Protein AF-A2EE73-F1 (afdb_monomer)

Nearest PDB structures (foldseek):
  6d2k-assembly1_A  TM=7.333E-01  e=6.674E-04  Mus musculus
  1isn-assembly1_A  TM=7.140E-01  e=3.932E-03  Mus musculus
  4yl8-assembly1_A  TM=6.993E-01  e=4.180E-03  Mus musculus
  8ciu-assembly1_A  TM=7.266E-01  e=6.414E-03  Homo sapiens
  4rm9-assembly1_A  TM=6.752E-01  e=2.896E-03  Homo sapiens

Radius of gyration: 21.59 Å; Cα contacts (8 Å, |Δi|>4): 321; chains: 1; bounding box: 45×33×78 Å

Secondary structure (DSSP, 8-state):
-------TTSPPPEEEEEEESSTT-S--EEEEEETT--HHHHHHHHHHHTTPPP-TTEEEEEEETTT--EE---TT--GGGS--TTEEEEEEESEEEEEEEETTEEEEEEEETTSBHHHHHGGG--TTTGGGGGGEEEEE-SSSSSPEEP-TTSBGGGT-S--SEEEEEE------GGGGSSHHHHHHHHHHHHHHHHHTTTS---

Organism: Trichomonas vaginalis (strain ATCC PRA-98 / G3) (NCBI:txid412133)

Sequence (206 aa):
MQSRLIDPSKPIKYYSIYTQMRLNGQGGMEISYPEDACEQEIISIAEEAMNLEHNQNRIPIFINVKDNSISFMPKDGQLKNFDIKSKKIQLQDRYINSKIVAPKAEIELTIDITSKISKIVGKFFDKEVASLKDYYTLFSLEDPENPRPLDPRKPLFNCTLAFDRLVLKRYLWIFPPHLMTNVDSAWLMYSDCRSYIFEHEELDIP

Structure (mmCIF, N/CA/C/O backbone):
data_AF-A2EE73-F1
#
_entry.id   AF-A2EE73-F1
#
loop_
_atom_site.group_PDB
_atom_site.id
_atom_site.type_symbol
_atom_site.label_atom_id
_atom_site.label_alt_id
_atom_site.label_comp_id
_atom_site.label_asym_id
_atom_site.label_entity_id
_atom_site.label_seq_id
_atom_site.pdbx_PDB_ins_code
_atom_site.Cartn_x
_atom_site.Cartn_y
_atom_site.Cartn_z
_atom_site.occupancy
_atom_site.B_iso_or_equiv
_atom_site.auth_seq_id
_atom_site.auth_comp_id
_atom_site.auth_asym_id
_atom_site.auth_atom_id
_atom_site.pdbx_PDB_model_num
ATOM 1 N N . MET A 1 1 ? 3.712 -9.804 27.592 1.00 42.19 1 MET A N 1
ATOM 2 C CA . MET A 1 1 ? 2.525 -9.036 28.020 1.00 42.19 1 MET A CA 1
ATOM 3 C C . MET A 1 1 ? 2.787 -8.466 29.406 1.00 42.19 1 MET A C 1
ATOM 5 O O . MET A 1 1 ? 2.823 -9.229 30.359 1.00 42.19 1 MET A O 1
ATOM 9 N N . GLN A 1 2 ? 3.057 -7.163 29.524 1.00 37.81 2 GLN A N 1
ATOM 10 C CA . GLN A 1 2 ? 3.008 -6.476 30.820 1.00 37.81 2 GLN A CA 1
ATOM 11 C C . GLN A 1 2 ? 1.546 -6.098 31.074 1.00 37.81 2 GLN A C 1
ATOM 13 O O . GLN A 1 2 ? 0.975 -5.325 30.308 1.00 37.81 2 GLN A O 1
ATOM 18 N N . SER A 1 3 ? 0.925 -6.682 32.098 1.00 40.62 3 SER A N 1
ATOM 19 C CA . SER A 1 3 ? -0.430 -6.323 32.518 1.00 40.62 3 SER A CA 1
ATOM 20 C C . SER A 1 3 ? -0.436 -4.878 33.020 1.00 40.62 3 SER A C 1
ATOM 22 O O . SER A 1 3 ? 0.282 -4.554 33.970 1.00 40.62 3 SER A O 1
ATOM 24 N N . ARG A 1 4 ? -1.229 -4.002 32.396 1.00 59.81 4 ARG A N 1
ATOM 25 C CA . ARG A 1 4 ? -1.458 -2.652 32.924 1.00 59.81 4 ARG A CA 1
ATOM 26 C C . ARG A 1 4 ? -2.173 -2.765 34.272 1.00 59.81 4 ARG A C 1
ATOM 28 O O . ARG A 1 4 ? -3.179 -3.460 34.384 1.00 59.81 4 ARG A O 1
ATOM 35 N N . LEU A 1 5 ? -1.652 -2.079 35.288 1.00 50.19 5 LEU A N 1
ATOM 36 C CA . LEU A 1 5 ? -2.365 -1.846 36.543 1.00 50.19 5 LEU A CA 1
ATOM 37 C C . LEU A 1 5 ? -3.489 -0.848 36.248 1.00 50.19 5 LEU A C 1
ATOM 39 O O . LEU A 1 5 ? -3.252 0.354 36.156 1.00 50.19 5 LEU A O 1
ATOM 43 N N . ILE A 1 6 ? -4.693 -1.362 36.016 1.00 58.44 6 ILE A N 1
ATOM 44 C CA . ILE A 1 6 ? -5.898 -0.547 35.862 1.00 58.44 6 ILE A CA 1
ATOM 45 C C . ILE A 1 6 ? -6.269 -0.037 37.257 1.00 58.44 6 ILE A C 1
ATOM 47 O O . ILE A 1 6 ? -6.469 -0.840 38.164 1.00 58.44 6 ILE A O 1
ATOM 51 N N . ASP A 1 7 ? -6.335 1.284 37.437 1.00 64.19 7 ASP A N 1
ATOM 52 C CA . ASP A 1 7 ? -6.885 1.897 38.648 1.00 64.19 7 ASP A CA 1
ATOM 53 C C . ASP A 1 7 ? -8.393 1.590 38.707 1.00 64.19 7 ASP A C 1
ATOM 55 O O . ASP A 1 7 ? -9.151 2.120 37.888 1.00 64.19 7 ASP A O 1
ATOM 59 N N . PRO A 1 8 ? -8.854 0.743 39.645 1.00 62.97 8 PRO A N 1
ATOM 60 C CA . PRO A 1 8 ? -10.243 0.297 39.691 1.00 62.97 8 PRO A CA 1
ATOM 61 C C . PRO A 1 8 ? -11.225 1.419 40.070 1.00 62.97 8 PRO A C 1
ATOM 63 O O . PRO A 1 8 ? -12.434 1.208 40.022 1.00 62.97 8 PRO A O 1
ATOM 66 N N . SER A 1 9 ? -10.735 2.605 40.455 1.00 67.50 9 SER A N 1
ATOM 67 C CA . SER A 1 9 ? -11.570 3.727 40.898 1.00 67.50 9 SER A CA 1
ATOM 68 C C . SER A 1 9 ? -12.119 4.605 39.766 1.00 67.50 9 SER A C 1
ATOM 70 O O . SER A 1 9 ? -13.015 5.417 40.013 1.00 67.50 9 SER A O 1
ATOM 72 N N . LYS A 1 10 ? -11.631 4.459 38.524 1.00 71.38 10 LYS A N 1
ATOM 73 C CA . LYS A 1 10 ? -12.108 5.254 37.380 1.00 71.38 10 LYS A CA 1
ATOM 74 C C . LYS A 1 10 ? -12.994 4.425 36.447 1.00 71.38 10 LYS A C 1
ATOM 76 O O . LYS A 1 10 ? -12.562 3.369 35.991 1.00 71.38 10 LYS A O 1
ATOM 81 N N . PRO A 1 11 ? -14.203 4.905 36.097 1.00 77.56 11 PRO A N 1
ATOM 82 C CA . PRO A 1 11 ? -15.033 4.226 35.112 1.00 77.56 11 PRO A CA 1
ATOM 83 C C . PRO A 1 11 ? -14.334 4.242 33.748 1.00 77.56 11 PRO A C 1
ATOM 85 O O . PRO A 1 11 ? -14.026 5.310 33.214 1.00 77.56 11 PRO A O 1
ATOM 88 N N . ILE A 1 12 ? -14.093 3.055 33.188 1.00 82.38 12 ILE A N 1
ATOM 89 C CA . ILE A 1 12 ? -13.573 2.894 31.826 1.00 82.38 12 ILE A CA 1
ATOM 90 C C . ILE A 1 12 ? -14.689 3.286 30.859 1.00 82.38 12 ILE A C 1
ATOM 92 O O . ILE A 1 12 ? -15.789 2.731 30.909 1.00 82.38 12 ILE A O 1
ATOM 96 N N . LYS A 1 13 ? -14.420 4.259 29.988 1.00 90.88 13 LYS A N 1
ATOM 97 C CA . LYS A 1 13 ? -15.345 4.625 28.912 1.00 90.88 13 LYS A CA 1
ATOM 98 C C . LYS A 1 13 ? -15.093 3.751 27.696 1.00 90.88 13 LYS A C 1
ATOM 100 O O . LYS A 1 13 ? -13.958 3.364 27.430 1.00 90.88 13 LYS A O 1
ATOM 105 N N . TYR A 1 14 ? -16.157 3.496 26.947 1.00 92.88 14 TYR A N 1
ATOM 106 C CA . TYR A 1 14 ? -16.123 2.673 25.748 1.00 92.88 14 TYR A CA 1
ATOM 107 C C . TYR A 1 14 ? -16.654 3.446 24.542 1.00 92.88 14 TYR A C 1
ATOM 109 O O . TYR A 1 14 ? -17.562 4.273 24.669 1.00 92.88 14 TYR A O 1
ATOM 117 N N . TYR A 1 15 ? -16.108 3.143 23.370 1.00 92.19 15 TYR A N 1
ATOM 118 C CA . TYR A 1 15 ? -16.640 3.548 22.075 1.00 92.19 15 TYR A CA 1
ATOM 119 C C . TYR A 1 15 ? -17.258 2.334 21.380 1.00 92.19 15 TYR A C 1
ATOM 121 O O . TYR A 1 15 ? -16.591 1.312 21.252 1.00 92.19 15 TYR A O 1
ATOM 129 N N . SER A 1 16 ? -18.501 2.457 20.903 1.00 94.00 16 SER A N 1
ATOM 130 C CA . SER A 1 16 ? -19.067 1.501 19.942 1.00 94.00 16 SER A CA 1
ATOM 131 C C . SER A 1 16 ? -18.607 1.894 18.543 1.00 94.00 16 SER A C 1
ATOM 133 O O . SER A 1 16 ? -18.836 3.032 18.121 1.00 94.00 16 SER A O 1
ATOM 135 N N . ILE A 1 17 ? -17.907 0.995 17.853 1.00 93.75 17 ILE A N 1
ATOM 136 C CA . ILE A 1 17 ? -17.325 1.261 16.536 1.00 93.75 17 ILE A CA 1
ATOM 137 C C . ILE A 1 17 ? -17.636 0.091 15.609 1.00 93.75 17 ILE A C 1
ATOM 139 O O . ILE A 1 17 ? -17.358 -1.068 15.929 1.00 93.75 17 ILE A O 1
ATOM 143 N N . TYR A 1 18 ? -18.171 0.395 14.426 1.00 94.25 18 TYR A N 1
ATOM 144 C CA . TYR A 1 18 ? -18.378 -0.613 13.392 1.00 94.25 18 TYR A CA 1
ATOM 145 C C . TYR A 1 18 ? -17.031 -1.166 12.915 1.00 94.25 18 TYR A C 1
ATOM 147 O O . TYR A 1 18 ? -16.156 -0.408 12.487 1.00 94.25 18 TYR A O 1
ATOM 155 N N . THR A 1 19 ? -16.873 -2.484 12.989 1.00 94.25 19 THR A N 1
ATOM 156 C CA . THR A 1 19 ? -15.625 -3.195 12.699 1.00 94.25 19 THR A CA 1
ATOM 157 C C . THR A 1 19 ? -15.852 -4.288 11.660 1.00 94.25 19 THR A C 1
ATOM 159 O O . THR A 1 19 ? -16.861 -4.983 11.717 1.00 94.25 19 THR A O 1
ATOM 162 N N . GLN A 1 20 ? -14.933 -4.445 10.703 1.00 93.00 20 GLN A N 1
ATOM 163 C CA . GLN A 1 20 ? -15.028 -5.429 9.614 1.00 93.00 20 GLN A CA 1
ATOM 164 C C . GLN A 1 20 ? -13.655 -5.988 9.195 1.00 93.00 20 GLN A C 1
ATOM 166 O O . GLN A 1 20 ? -12.628 -5.383 9.484 1.00 93.00 20 GLN A O 1
ATOM 171 N N . MET A 1 21 ? -13.626 -7.098 8.448 1.00 85.50 21 MET A N 1
ATOM 172 C CA . MET A 1 21 ? -12.383 -7.740 7.967 1.00 85.50 21 MET A CA 1
ATOM 173 C C . MET A 1 21 ? -11.922 -7.320 6.560 1.00 85.50 21 MET A C 1
ATOM 175 O O . MET A 1 21 ? -10.765 -7.521 6.209 1.00 85.50 21 MET A O 1
ATOM 179 N N . ARG A 1 22 ? -12.808 -6.797 5.701 1.00 71.81 22 ARG A N 1
ATOM 180 C CA . ARG A 1 22 ? -12.475 -6.394 4.318 1.00 71.81 22 ARG A CA 1
ATOM 181 C C . ARG A 1 22 ? -13.363 -5.239 3.868 1.00 71.81 22 ARG A C 1
ATOM 183 O O . ARG A 1 22 ? -14.516 -5.162 4.295 1.00 71.81 22 ARG A O 1
ATOM 190 N N . LEU A 1 23 ? -12.877 -4.384 2.963 1.00 62.09 23 LEU A N 1
ATOM 191 C CA . LEU A 1 23 ? -13.779 -3.500 2.223 1.00 62.09 23 LEU A CA 1
ATOM 192 C C . LEU A 1 23 ? -14.685 -4.365 1.357 1.00 62.09 23 LEU A C 1
ATOM 194 O O . LEU A 1 23 ? -14.209 -5.225 0.624 1.00 62.09 23 LEU A O 1
ATOM 198 N N . ASN A 1 24 ? -15.989 -4.130 1.469 1.00 56.69 24 ASN A N 1
ATOM 199 C CA . ASN A 1 24 ? -17.044 -4.803 0.707 1.00 56.69 24 ASN A CA 1
ATOM 200 C C . ASN A 1 24 ? -1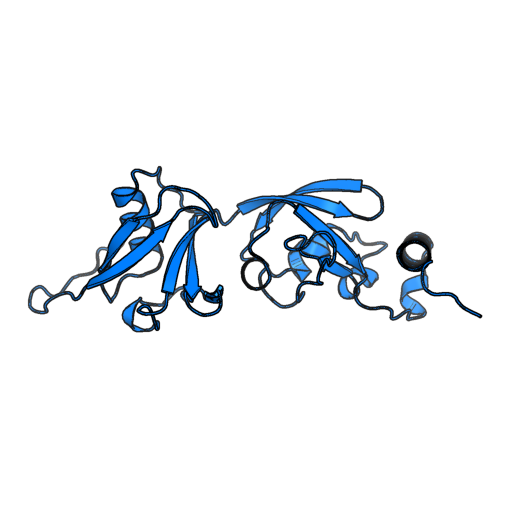7.322 -6.264 1.106 1.00 56.69 24 ASN A C 1
ATOM 202 O O . ASN A 1 24 ? -18.097 -6.940 0.433 1.00 56.69 24 ASN A O 1
ATOM 206 N N . GLY A 1 25 ? -16.751 -6.754 2.211 1.00 54.69 25 GLY A N 1
ATOM 207 C CA . GLY A 1 25 ? -17.156 -8.035 2.791 1.00 54.69 25 GLY A CA 1
ATOM 208 C C . GLY A 1 25 ? -18.473 -7.913 3.563 1.00 54.69 25 GLY A C 1
ATOM 209 O O . GLY A 1 25 ? -18.646 -6.982 4.348 1.00 54.69 25 GLY A O 1
ATOM 210 N N . GLN A 1 26 ? -19.390 -8.869 3.386 1.00 54.81 26 GLN A N 1
ATOM 211 C CA . GLN A 1 26 ? -20.438 -9.110 4.381 1.00 54.81 26 GLN A CA 1
ATOM 212 C C . GLN A 1 26 ? -19.774 -9.586 5.685 1.00 54.81 26 GLN A C 1
ATOM 214 O O . GLN A 1 2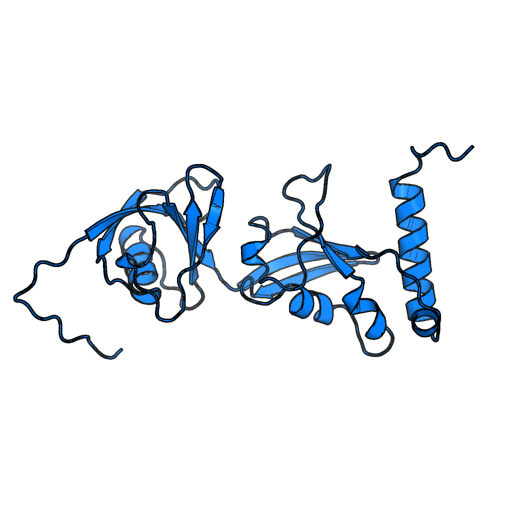6 ? -18.845 -10.390 5.634 1.00 54.81 26 GLN A O 1
ATOM 219 N N . GLY A 1 27 ? -20.239 -9.097 6.840 1.00 74.81 27 GLY A N 1
ATOM 220 C CA . GLY A 1 27 ? -19.769 -9.570 8.151 1.00 74.81 27 GLY A CA 1
ATOM 221 C C . GLY A 1 27 ? -18.993 -8.555 8.992 1.00 74.81 27 GLY A C 1
ATOM 222 O O . GLY A 1 27 ? -18.010 -8.924 9.627 1.00 74.81 27 GLY A O 1
ATOM 223 N N . GLY A 1 28 ? -19.409 -7.287 9.000 1.00 87.44 28 GLY A N 1
ATOM 224 C CA . GLY A 1 28 ? -18.998 -6.349 10.046 1.00 87.44 28 GLY A CA 1
ATOM 225 C C . GLY A 1 28 ? -20.022 -6.283 11.179 1.00 87.44 28 GLY A C 1
ATOM 226 O O . GLY A 1 28 ? -21.184 -6.651 10.997 1.00 87.44 28 GLY A O 1
ATOM 227 N N . MET A 1 29 ? -19.596 -5.816 12.349 1.00 94.25 29 MET A N 1
ATOM 228 C CA . MET A 1 29 ? -20.469 -5.632 13.508 1.00 94.25 29 MET A CA 1
ATOM 229 C C . MET A 1 29 ? -20.014 -4.457 14.371 1.00 94.25 29 MET A C 1
ATOM 231 O O . MET A 1 29 ? -18.868 -4.015 14.287 1.00 94.25 29 MET A O 1
ATOM 235 N N . GLU A 1 30 ? -20.915 -3.937 15.198 1.00 95.94 30 GLU A N 1
ATOM 236 C CA . GLU A 1 30 ? -20.540 -2.976 16.232 1.00 95.94 30 GLU A CA 1
ATOM 237 C C . GLU A 1 30 ? -19.824 -3.687 17.380 1.00 95.94 30 GLU A C 1
ATOM 239 O O . GLU A 1 30 ? -20.315 -4.683 17.911 1.00 95.94 30 GLU A O 1
ATOM 244 N N . ILE A 1 31 ? -18.654 -3.167 17.747 1.00 96.00 31 ILE A N 1
ATOM 245 C CA . ILE A 1 31 ? -17.821 -3.692 18.828 1.00 96.00 31 ILE A CA 1
ATOM 246 C C . ILE A 1 31 ? -17.511 -2.549 19.792 1.00 96.00 31 ILE A C 1
ATOM 248 O O . ILE A 1 31 ? -17.226 -1.424 19.373 1.00 96.00 31 ILE A O 1
ATOM 252 N N . SER A 1 32 ? -17.571 -2.847 21.089 1.00 95.94 32 SER A N 1
ATOM 253 C CA . SER A 1 32 ? -17.237 -1.905 22.156 1.00 95.94 32 SER A CA 1
ATOM 254 C C . SER A 1 32 ? -15.750 -1.973 22.486 1.00 95.94 32 SER A C 1
ATOM 256 O O . SER A 1 32 ? -15.261 -3.004 22.941 1.00 95.94 32 SER A O 1
ATOM 258 N N . TYR A 1 33 ? -15.047 -0.854 22.326 1.00 94.94 33 TYR A N 1
ATOM 259 C CA . TYR A 1 33 ? -13.621 -0.731 22.632 1.00 94.94 33 TYR A CA 1
ATOM 260 C C . TYR A 1 33 ? -13.382 0.238 23.792 1.00 94.94 33 TYR A C 1
ATOM 262 O O . TYR A 1 33 ? -13.998 1.307 23.798 1.00 94.94 33 TYR A O 1
ATOM 270 N N . PRO A 1 34 ? -12.479 -0.070 24.741 1.00 94.44 34 PRO A N 1
ATOM 271 C CA . PRO A 1 34 ? -12.032 0.894 25.745 1.00 94.44 34 PRO A CA 1
ATOM 272 C C . PRO A 1 34 ? -11.463 2.160 25.094 1.00 94.44 34 PRO A C 1
ATOM 274 O O . PRO A 1 34 ? -10.743 2.085 24.099 1.00 94.44 34 PRO A O 1
ATOM 277 N N . GLU A 1 35 ? -11.743 3.339 25.650 1.00 91.88 35 GLU A N 1
ATOM 278 C CA . GLU A 1 35 ? -11.260 4.607 25.082 1.00 91.88 35 GLU A CA 1
ATOM 279 C C . GLU A 1 35 ? -9.726 4.713 25.062 1.00 91.88 35 GLU A C 1
ATOM 281 O O . GLU A 1 35 ? -9.150 5.428 24.248 1.00 91.88 35 GLU A O 1
ATOM 286 N N . ASP A 1 36 ? -9.038 4.006 25.949 1.00 91.44 36 ASP A N 1
ATOM 287 C CA . ASP A 1 36 ? -7.584 3.977 26.054 1.00 91.44 36 ASP A CA 1
ATOM 288 C C . ASP A 1 36 ? -6.946 2.763 25.361 1.00 91.44 36 ASP A C 1
ATOM 290 O O . ASP A 1 36 ? -5.728 2.572 25.477 1.00 91.44 36 ASP A O 1
ATOM 294 N N . ALA A 1 37 ? -7.743 1.990 24.611 1.00 92.31 37 ALA A N 1
ATOM 295 C CA . ALA A 1 37 ? -7.270 0.826 23.879 1.00 92.31 37 ALA A CA 1
ATOM 296 C C . ALA A 1 37 ? -6.152 1.211 22.900 1.00 92.31 37 ALA A C 1
ATOM 298 O O . ALA A 1 37 ? -6.271 2.165 22.119 1.00 92.31 37 ALA A O 1
ATOM 299 N N . CYS A 1 38 ? -5.062 0.451 22.959 1.00 92.38 38 CYS A N 1
ATOM 300 C CA . CYS A 1 38 ? -3.960 0.491 22.006 1.00 92.38 38 CYS A CA 1
ATOM 301 C C . CYS A 1 38 ? -4.200 -0.470 20.835 1.00 92.38 38 CYS A C 1
ATOM 303 O O . CYS A 1 38 ? -5.180 -1.209 20.794 1.00 92.38 38 CYS A O 1
ATOM 305 N N . GLU A 1 39 ? -3.285 -0.474 19.863 1.00 91.19 39 GLU A N 1
ATOM 306 C CA . GLU A 1 39 ? -3.487 -1.164 18.580 1.00 91.19 39 GLU A CA 1
ATOM 307 C C . GLU A 1 39 ? -3.719 -2.661 18.775 1.00 91.19 39 GLU A C 1
ATOM 309 O O . GLU A 1 39 ? -4.649 -3.235 18.217 1.00 91.19 39 GLU A O 1
ATOM 314 N N . GLN A 1 40 ? -2.917 -3.268 19.647 1.00 91.56 40 GLN A N 1
ATOM 315 C CA . GLN A 1 40 ? -2.985 -4.692 19.957 1.00 91.56 40 GLN A CA 1
ATOM 316 C C . GLN A 1 40 ? -4.257 -5.068 20.724 1.00 91.56 40 GLN A C 1
ATOM 318 O O . GLN A 1 40 ? -4.810 -6.142 20.499 1.00 91.56 40 GLN A O 1
ATOM 323 N N . GLU A 1 41 ? -4.746 -4.185 21.600 1.00 93.88 41 GLU A N 1
ATOM 324 C CA . GLU A 1 41 ? -6.006 -4.394 22.323 1.00 93.88 41 GLU A CA 1
ATOM 325 C C . GLU A 1 41 ? -7.194 -4.325 21.358 1.00 93.88 41 GLU A C 1
ATOM 327 O O . GLU A 1 41 ? -8.059 -5.192 21.404 1.00 93.88 41 GLU A O 1
ATOM 332 N N . ILE A 1 42 ? -7.196 -3.361 20.430 1.00 93.94 42 ILE A N 1
ATOM 333 C CA . ILE A 1 42 ? -8.221 -3.261 19.379 1.00 93.94 42 ILE A CA 1
ATOM 334 C C . ILE A 1 42 ? -8.251 -4.535 18.537 1.00 93.94 42 ILE A C 1
ATOM 336 O O . ILE A 1 42 ? -9.324 -5.094 18.333 1.00 93.94 42 ILE A O 1
ATOM 340 N N . ILE A 1 43 ? -7.088 -5.001 18.067 1.00 94.25 43 ILE A N 1
ATOM 341 C CA . ILE A 1 43 ? -6.995 -6.232 17.271 1.00 94.25 43 ILE A CA 1
ATOM 342 C C . ILE A 1 43 ? -7.540 -7.417 18.074 1.00 94.25 43 ILE A C 1
ATOM 344 O O . ILE A 1 43 ? -8.414 -8.114 17.578 1.00 94.25 43 ILE A O 1
ATOM 348 N N . SER A 1 44 ? -7.086 -7.605 19.316 1.00 95.12 44 SER A N 1
ATOM 349 C CA . SER A 1 44 ? -7.483 -8.756 20.143 1.00 95.12 44 SER A CA 1
ATOM 350 C C . SER A 1 44 ? -8.990 -8.779 20.423 1.00 95.12 44 SER A C 1
ATOM 352 O O . SER A 1 44 ? -9.631 -9.814 20.268 1.00 95.12 44 SER A O 1
ATOM 354 N N . ILE A 1 45 ? -9.570 -7.625 20.778 1.00 96.12 45 ILE A N 1
ATOM 355 C CA . ILE A 1 45 ? -11.014 -7.487 21.026 1.00 96.12 45 ILE A CA 1
ATOM 356 C C . ILE A 1 45 ? -11.806 -7.777 19.746 1.00 96.12 45 ILE A C 1
ATOM 358 O O . ILE A 1 45 ? -12.818 -8.475 19.783 1.00 96.12 45 ILE A O 1
ATOM 362 N N . ALA A 1 46 ? -11.352 -7.247 18.609 1.00 95.25 46 ALA A N 1
ATOM 363 C CA . ALA A 1 46 ? -12.015 -7.461 17.331 1.00 95.25 46 ALA A CA 1
ATOM 364 C C . ALA A 1 46 ? -11.940 -8.929 16.883 1.00 95.25 46 ALA A C 1
ATOM 366 O O . ALA A 1 46 ? -12.925 -9.470 16.389 1.00 95.25 46 ALA A O 1
ATOM 367 N N . GLU A 1 47 ? -10.794 -9.583 17.083 1.00 94.69 47 GLU A N 1
ATOM 368 C CA . GLU A 1 47 ? -10.595 -11.002 16.786 1.00 94.69 47 GLU A CA 1
ATOM 369 C C . GLU A 1 47 ? -11.521 -11.896 17.606 1.00 94.69 47 GLU A C 1
ATOM 371 O O . GLU A 1 47 ? -12.189 -12.759 17.038 1.00 94.69 47 GLU A O 1
ATOM 376 N N . GLU A 1 48 ? -11.616 -11.651 18.913 1.00 95.56 48 GLU A N 1
ATOM 377 C CA . GLU A 1 48 ? -12.504 -12.396 19.806 1.00 95.56 48 GLU A CA 1
ATOM 378 C C . GLU A 1 48 ? -13.977 -12.209 19.417 1.00 95.56 48 GLU A C 1
ATOM 380 O O . GLU A 1 48 ? -14.696 -13.187 19.203 1.00 95.56 48 GLU A O 1
ATOM 385 N N . ALA A 1 49 ? -14.422 -10.960 19.250 1.00 95.50 49 ALA A N 1
ATOM 386 C CA . ALA A 1 49 ? -15.815 -10.648 18.928 1.00 95.50 49 ALA A CA 1
ATOM 387 C C . ALA A 1 49 ? -16.254 -11.195 17.559 1.00 95.50 49 ALA A C 1
ATOM 389 O O . ALA A 1 49 ? -17.405 -11.599 17.392 1.00 95.50 49 ALA A O 1
ATOM 390 N N . MET A 1 50 ? -15.342 -11.223 16.584 1.00 92.62 50 MET A N 1
ATOM 391 C CA . MET A 1 50 ? -15.606 -11.722 15.232 1.00 92.62 50 MET A CA 1
ATOM 392 C C . MET A 1 50 ? -15.265 -13.214 15.056 1.00 92.62 50 MET A C 1
ATOM 394 O O . MET A 1 50 ? -15.380 -13.725 13.940 1.00 92.62 50 MET A O 1
ATOM 398 N N . ASN A 1 51 ? -14.862 -13.915 16.126 1.00 93.50 51 ASN A N 1
ATOM 399 C CA . ASN A 1 51 ? -14.441 -15.321 16.114 1.00 93.50 51 ASN A CA 1
ATOM 400 C C . ASN A 1 51 ? -13.346 -15.618 15.067 1.00 93.50 51 ASN A C 1
ATOM 402 O O . ASN A 1 51 ? -13.439 -16.563 14.278 1.00 93.50 51 ASN A O 1
ATOM 406 N N . LEU A 1 52 ? -12.323 -14.765 15.026 1.00 91.06 52 LEU A N 1
ATOM 407 C CA . LEU A 1 52 ? -11.189 -14.870 14.114 1.00 91.06 52 LEU A CA 1
ATOM 408 C C . LEU A 1 52 ? -9.995 -15.516 14.813 1.00 91.06 52 LEU A C 1
ATOM 410 O O . LEU A 1 52 ? -9.733 -15.275 15.989 1.00 91.06 52 LEU A O 1
ATOM 414 N N . GLU A 1 53 ? -9.205 -16.275 14.056 1.00 93.69 53 GLU A N 1
ATOM 415 C CA . GLU A 1 53 ? -7.900 -16.723 14.534 1.00 93.69 53 GLU A CA 1
ATOM 416 C C . GLU A 1 53 ? -6.970 -15.517 14.741 1.00 93.69 53 GLU A C 1
ATOM 418 O O . GLU A 1 53 ? -6.934 -14.584 13.919 1.00 93.69 53 GLU A O 1
ATOM 423 N N . HIS A 1 54 ? -6.221 -15.553 15.845 1.00 93.12 54 HIS A N 1
ATOM 424 C CA . HIS A 1 54 ? -5.267 -14.513 16.201 1.00 93.12 54 HIS A CA 1
ATOM 425 C C . HIS A 1 54 ? -4.171 -14.379 15.140 1.00 93.12 54 HIS A C 1
ATOM 427 O O . HIS A 1 54 ? -3.502 -15.357 14.802 1.00 93.12 54 HIS A O 1
ATOM 433 N N . ASN A 1 55 ? -3.939 -13.158 14.650 1.00 91.88 55 ASN A N 1
ATOM 434 C CA . ASN A 1 55 ? -2.878 -12.875 13.688 1.00 91.88 55 ASN A CA 1
ATOM 435 C C . ASN A 1 55 ? -2.030 -11.674 14.128 1.00 91.88 55 ASN A C 1
ATOM 437 O O . ASN A 1 55 ? -2.442 -10.522 14.010 1.00 91.88 55 ASN A O 1
ATOM 441 N N . GLN A 1 56 ? -0.778 -11.931 14.517 1.00 91.38 56 GLN A N 1
ATOM 442 C CA . GLN A 1 56 ? 0.183 -10.890 14.921 1.00 91.38 56 GLN A CA 1
ATOM 443 C C . GLN A 1 56 ? 0.524 -9.882 13.813 1.00 91.38 56 GLN A C 1
ATOM 445 O O . GLN A 1 56 ? 1.075 -8.817 14.087 1.00 91.38 56 GLN A O 1
ATOM 450 N N . ASN A 1 57 ? 0.228 -10.215 12.555 1.00 92.75 57 ASN A N 1
ATOM 451 C CA . ASN A 1 57 ? 0.444 -9.341 11.409 1.00 92.75 57 ASN A CA 1
ATOM 452 C C . ASN A 1 57 ? -0.812 -8.564 11.012 1.00 92.75 57 ASN A C 1
ATOM 454 O O . ASN A 1 57 ? -0.797 -7.892 9.985 1.00 92.75 57 ASN A O 1
ATOM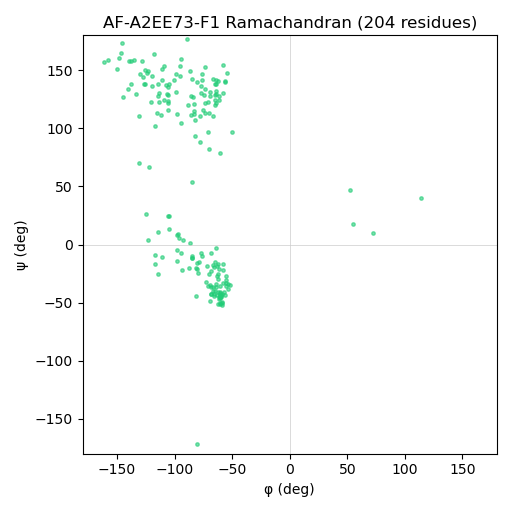 458 N N . ARG A 1 58 ? -1.905 -8.655 11.763 1.00 91.88 58 ARG A N 1
ATOM 459 C CA . ARG A 1 58 ? -3.108 -7.870 11.500 1.00 91.88 58 ARG A CA 1
ATOM 460 C C . ARG A 1 58 ? -2.898 -6.433 11.967 1.00 91.88 58 ARG A C 1
ATOM 462 O O . ARG A 1 58 ? -2.258 -6.195 12.985 1.00 91.88 58 ARG A O 1
ATOM 469 N N . ILE A 1 59 ? -3.420 -5.480 11.208 1.00 91.88 59 ILE A N 1
ATOM 470 C CA . ILE A 1 59 ? -3.399 -4.054 11.537 1.00 91.88 59 ILE A CA 1
ATOM 471 C C . ILE A 1 59 ? -4.819 -3.481 11.457 1.00 91.88 59 ILE A C 1
ATOM 473 O O . ILE A 1 59 ? -5.590 -3.889 10.582 1.00 91.88 59 ILE A O 1
ATOM 477 N N . PRO A 1 60 ? -5.186 -2.530 12.330 1.00 92.19 60 PRO A N 1
ATOM 478 C CA . PRO A 1 60 ? -6.431 -1.794 12.213 1.00 92.19 60 PRO A CA 1
ATOM 479 C C . PRO A 1 60 ? -6.260 -0.594 11.275 1.00 92.19 60 PRO A C 1
ATOM 481 O O . PRO A 1 60 ? -5.384 0.258 11.442 1.00 92.19 60 PRO A O 1
ATOM 484 N N . ILE A 1 61 ? -7.151 -0.508 10.298 1.00 91.25 61 ILE A N 1
ATOM 485 C CA . ILE A 1 61 ? -7.292 0.598 9.359 1.00 91.25 61 ILE A CA 1
ATOM 486 C C . ILE A 1 61 ? -8.535 1.390 9.752 1.00 91.25 61 ILE A C 1
ATOM 488 O O . ILE A 1 61 ? -9.637 0.846 9.774 1.00 91.25 61 ILE A O 1
ATOM 492 N N . PHE A 1 62 ? -8.387 2.679 10.045 1.00 91.12 62 PHE A N 1
ATOM 493 C CA . PHE A 1 62 ? -9.511 3.528 10.431 1.00 91.12 62 PHE A CA 1
ATOM 494 C C . PHE A 1 62 ? -10.003 4.316 9.225 1.00 91.12 62 PHE A C 1
ATOM 496 O O . PHE A 1 62 ? -9.311 5.210 8.736 1.00 91.12 62 PHE A O 1
ATOM 503 N N . ILE A 1 63 ? -11.212 4.009 8.769 1.00 89.38 63 ILE A N 1
ATOM 504 C CA . ILE A 1 63 ? -11.805 4.596 7.568 1.00 89.38 63 ILE A CA 1
ATOM 505 C C . ILE A 1 63 ? -12.877 5.592 7.998 1.00 89.38 63 ILE A C 1
ATOM 507 O O . ILE A 1 63 ? -13.811 5.229 8.712 1.00 89.38 63 ILE A O 1
ATOM 511 N N . ASN A 1 64 ? -12.753 6.842 7.567 1.00 89.44 64 ASN A N 1
ATOM 512 C CA . ASN A 1 64 ? -13.760 7.871 7.780 1.00 89.44 64 ASN A CA 1
ATOM 513 C C . ASN A 1 64 ? -15.009 7.558 6.950 1.00 89.44 64 ASN A C 1
ATOM 515 O O . ASN A 1 64 ? -14.938 7.330 5.747 1.00 89.44 64 ASN A O 1
ATOM 519 N N . VAL A 1 65 ? -16.166 7.542 7.600 1.00 88.00 65 VAL A N 1
ATOM 520 C CA . VAL A 1 65 ? -17.444 7.154 6.995 1.00 88.00 65 VAL A CA 1
ATOM 521 C C . VAL A 1 65 ? -17.938 8.193 5.980 1.00 88.00 65 VAL A C 1
ATOM 523 O O . VAL A 1 65 ? -18.686 7.841 5.074 1.00 88.00 65 VAL A O 1
ATOM 526 N N . LYS A 1 66 ? -17.534 9.465 6.105 1.00 87.69 66 LYS A N 1
ATOM 527 C CA . LYS A 1 66 ? -18.031 10.551 5.243 1.00 87.69 66 LYS A CA 1
ATOM 528 C C . LYS A 1 66 ? -17.323 10.627 3.896 1.00 87.69 66 LYS A C 1
ATOM 530 O O . LYS A 1 66 ? -17.976 10.846 2.884 1.00 87.69 66 LYS A O 1
ATOM 535 N N . ASP A 1 67 ? -16.002 10.504 3.899 1.00 86.00 67 ASP A N 1
ATOM 536 C CA . ASP A 1 67 ? -15.155 10.746 2.725 1.00 86.00 67 ASP A CA 1
ATOM 537 C C . ASP A 1 67 ? -14.285 9.536 2.350 1.00 86.00 67 ASP A C 1
ATOM 539 O O . ASP A 1 67 ? -13.477 9.623 1.429 1.00 86.00 67 ASP A O 1
ATOM 543 N N . ASN A 1 68 ? -14.437 8.408 3.056 1.00 82.50 68 ASN A N 1
ATOM 544 C CA . ASN A 1 68 ? -13.601 7.211 2.927 1.00 82.50 68 ASN A CA 1
ATOM 545 C C . ASN A 1 68 ? -12.098 7.475 3.114 1.00 82.50 68 ASN A C 1
ATOM 547 O O . ASN A 1 68 ? -11.274 6.631 2.759 1.00 82.50 68 ASN A O 1
ATOM 551 N N . SER A 1 69 ? -11.723 8.617 3.704 1.00 84.00 69 SER A N 1
ATOM 552 C CA . SER A 1 69 ? -10.331 8.900 4.028 1.00 84.00 69 SER A CA 1
ATOM 553 C C . SER A 1 69 ? -9.821 7.907 5.064 1.00 84.00 69 SER A C 1
ATOM 555 O O . SER A 1 69 ? -10.523 7.499 5.994 1.00 84.00 69 SER A O 1
ATOM 557 N N . ILE A 1 70 ? -8.574 7.492 4.888 1.00 86.06 70 ILE A N 1
ATOM 558 C CA . ILE A 1 70 ? -7.967 6.437 5.687 1.00 86.06 70 ILE A CA 1
ATOM 559 C C . ILE A 1 70 ? -7.006 7.071 6.687 1.00 86.06 70 ILE A C 1
ATOM 561 O O . ILE A 1 70 ? -6.247 7.987 6.370 1.00 86.06 70 ILE A O 1
ATOM 565 N N . SER A 1 71 ? -7.030 6.567 7.912 1.00 85.56 71 SER A N 1
ATOM 566 C CA . SER A 1 71 ? -6.125 6.951 8.983 1.00 85.56 71 SER A CA 1
ATOM 567 C C . SER A 1 71 ? -5.691 5.724 9.773 1.00 85.56 71 SER A C 1
ATOM 569 O O . SER A 1 71 ? -6.357 4.692 9.772 1.00 85.56 71 SER A O 1
ATOM 571 N N . PHE A 1 72 ? -4.556 5.841 10.449 1.00 82.44 72 PHE A N 1
ATOM 572 C CA . PHE A 1 72 ? -3.947 4.751 11.199 1.00 82.44 72 PHE A CA 1
ATOM 573 C C . PHE A 1 72 ? -3.610 5.245 12.585 1.00 82.44 72 PHE A C 1
ATOM 575 O O . PHE A 1 72 ? -3.255 6.415 12.759 1.00 82.44 72 PHE A O 1
ATOM 582 N N . MET A 1 73 ? -3.709 4.351 13.560 1.00 83.12 73 MET A N 1
ATOM 583 C CA . MET A 1 73 ? -3.278 4.678 14.904 1.00 83.12 73 MET A CA 1
ATOM 584 C C . MET A 1 73 ? -1.742 4.695 14.959 1.00 83.12 73 MET A C 1
ATOM 586 O O . MET A 1 73 ? -1.101 3.795 14.416 1.00 83.12 73 MET A O 1
ATOM 590 N N . PRO A 1 74 ? -1.112 5.712 15.572 1.00 71.56 74 PRO A N 1
ATOM 591 C CA . PRO A 1 74 ? 0.304 5.683 15.885 1.00 71.56 74 PRO A CA 1
ATOM 592 C C . PRO A 1 74 ? 0.606 4.484 16.780 1.00 71.56 74 PRO A C 1
ATOM 594 O O . PRO A 1 74 ? -0.250 4.074 17.559 1.00 71.56 74 PRO A O 1
ATOM 597 N N . LYS A 1 75 ? 1.846 3.988 16.740 1.00 70.06 75 LYS A N 1
ATOM 598 C CA . LYS A 1 75 ? 2.282 2.842 17.559 1.00 70.06 75 LYS A CA 1
ATOM 599 C C . LYS A 1 75 ? 2.005 3.015 19.057 1.00 70.06 75 LYS A C 1
ATOM 601 O O . LYS A 1 75 ? 1.663 2.050 19.726 1.00 70.06 75 LYS A O 1
ATOM 606 N N . ASP A 1 76 ? 2.098 4.249 19.547 1.00 75.88 76 ASP A N 1
ATOM 607 C CA . ASP A 1 76 ? 1.836 4.611 20.947 1.00 75.88 76 ASP A CA 1
ATOM 608 C C . ASP A 1 76 ? 0.478 5.321 21.126 1.00 75.88 76 ASP A C 1
ATOM 610 O O . ASP A 1 76 ? 0.209 5.960 22.144 1.00 75.88 76 ASP A O 1
ATOM 614 N N . GLY A 1 77 ? -0.372 5.265 20.099 1.00 78.81 77 GLY A N 1
ATOM 615 C CA . GLY A 1 77 ? -1.685 5.888 20.078 1.00 78.81 77 GLY A CA 1
ATOM 616 C C . GLY A 1 77 ? -2.700 5.151 20.949 1.00 78.81 77 GLY A C 1
ATOM 617 O O . GLY A 1 77 ? -2.621 3.943 21.162 1.00 78.81 77 GLY A O 1
ATOM 618 N N . GLN A 1 78 ? -3.678 5.912 21.433 1.00 86.25 78 GLN A N 1
ATOM 619 C CA . GLN A 1 78 ? -4.867 5.417 22.123 1.00 86.25 78 GLN A CA 1
ATOM 620 C C . GLN A 1 78 ? -6.105 5.914 21.376 1.00 86.25 78 GLN A C 1
ATOM 622 O O . GLN A 1 78 ? -6.076 7.025 20.830 1.00 86.25 78 GLN A O 1
ATOM 627 N N . LEU A 1 79 ? -7.197 5.143 21.395 1.00 86.81 79 LEU A N 1
ATOM 628 C CA . LEU A 1 79 ? -8.443 5.495 20.697 1.00 86.81 79 LEU A CA 1
ATOM 629 C C . LEU A 1 79 ? -8.983 6.888 21.045 1.00 86.81 79 LEU A C 1
ATOM 631 O O . LEU A 1 79 ? -9.437 7.604 20.160 1.00 86.81 79 LEU A O 1
ATOM 635 N N . LYS A 1 80 ? -8.892 7.319 22.304 1.00 84.19 80 LYS A N 1
ATOM 636 C CA . LYS A 1 80 ? -9.366 8.636 22.763 1.00 84.19 80 LYS A CA 1
ATOM 637 C C . LYS A 1 80 ? -8.667 9.814 22.083 1.00 84.19 80 LYS A C 1
ATOM 639 O O . LYS A 1 80 ? -9.198 10.920 22.077 1.00 84.19 80 LYS A O 1
ATOM 644 N N . ASN A 1 81 ? -7.480 9.587 21.516 1.00 84.06 81 ASN A N 1
ATOM 645 C CA . ASN A 1 81 ? -6.727 10.601 20.778 1.00 84.06 81 ASN A CA 1
ATOM 646 C C . ASN A 1 81 ? -7.150 10.669 19.297 1.00 84.06 81 ASN A C 1
ATOM 648 O O . ASN A 1 81 ? -6.574 11.439 18.530 1.00 84.06 81 ASN A O 1
ATOM 652 N N . PHE A 1 82 ? -8.124 9.853 18.882 1.00 80.81 82 PHE A N 1
ATOM 653 C CA . PHE A 1 82 ? -8.643 9.772 17.523 1.00 80.81 82 PHE A CA 1
ATOM 654 C C . PHE A 1 82 ? -10.072 10.313 17.450 1.00 80.81 82 PHE A C 1
ATOM 656 O O . PHE A 1 82 ? -10.901 10.043 18.316 1.00 80.81 82 PHE A O 1
ATOM 663 N N . ASP A 1 83 ? -10.397 11.023 16.364 1.00 84.31 83 ASP A N 1
ATOM 664 C CA . ASP A 1 83 ? -11.796 11.290 16.010 1.00 84.31 83 ASP A CA 1
ATOM 665 C C . ASP A 1 83 ? -12.457 9.988 15.547 1.00 84.31 83 ASP A C 1
ATOM 667 O O . ASP A 1 83 ? -12.474 9.671 14.361 1.00 84.31 83 ASP A O 1
ATOM 671 N N . ILE A 1 84 ? -12.903 9.175 16.5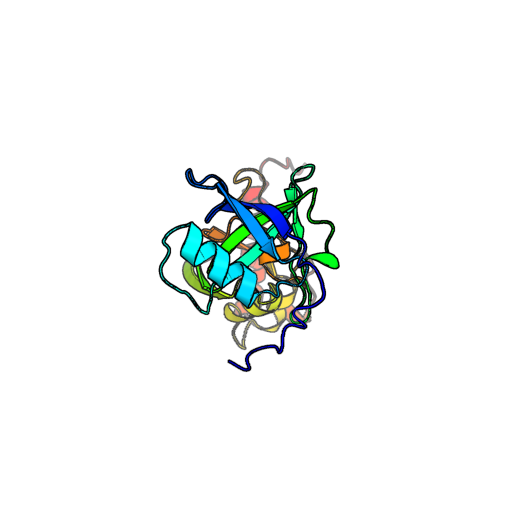03 1.00 86.50 84 ILE A N 1
ATOM 672 C CA . ILE A 1 84 ? -13.382 7.817 16.241 1.00 86.50 84 ILE A CA 1
ATOM 673 C C . ILE A 1 84 ? -14.871 7.763 15.889 1.00 86.50 84 ILE A C 1
ATOM 675 O O . ILE A 1 84 ? -15.323 6.825 15.244 1.00 86.50 84 ILE A O 1
ATOM 679 N N . LYS A 1 85 ? -15.635 8.800 16.257 1.00 85.69 85 LYS A N 1
ATOM 680 C CA . LYS A 1 85 ? -17.092 8.866 16.040 1.00 85.69 85 LYS A CA 1
ATOM 681 C C . LYS A 1 85 ? -17.475 8.863 14.563 1.00 85.69 85 LYS A C 1
ATOM 683 O O . LYS A 1 85 ? -18.583 8.474 14.213 1.00 85.69 85 LYS A O 1
ATOM 688 N N . SER A 1 86 ? -16.578 9.343 13.711 1.00 87.94 86 SER A N 1
ATOM 689 C CA . SER A 1 86 ? -16.755 9.419 12.264 1.00 87.94 86 SER A CA 1
ATOM 690 C C . SER A 1 86 ? -16.105 8.245 11.531 1.00 87.94 86 SER A C 1
ATOM 692 O O . SER A 1 86 ? -16.012 8.287 10.306 1.00 87.94 86 SER A O 1
ATOM 694 N N . LYS A 1 87 ? -15.631 7.213 12.244 1.00 91.06 87 LYS A N 1
ATOM 695 C CA . LYS A 1 87 ? -14.783 6.165 11.674 1.00 91.06 87 LYS A CA 1
ATOM 696 C C . LYS A 1 87 ? -15.335 4.767 11.908 1.00 91.06 87 LYS A C 1
ATOM 698 O O . LYS A 1 87 ? -15.967 4.484 12.917 1.00 91.06 87 LYS A O 1
ATOM 703 N N . LYS A 1 88 ? -15.021 3.885 10.965 1.00 92.94 88 LYS A N 1
ATOM 704 C CA . LYS A 1 88 ? -15.113 2.431 11.109 1.00 92.94 88 LYS A CA 1
ATOM 705 C C . LYS A 1 88 ? -13.711 1.834 11.169 1.00 92.94 88 LYS A C 1
ATOM 707 O O . LYS A 1 88 ? -12.771 2.410 10.616 1.00 92.94 88 LYS A O 1
ATOM 712 N N . ILE A 1 89 ? -13.581 0.682 11.814 1.00 93.12 89 ILE A N 1
ATOM 713 C CA . ILE A 1 89 ? -12.335 -0.083 11.861 1.00 93.12 89 ILE A CA 1
ATOM 714 C C . ILE A 1 89 ? -12.412 -1.193 10.819 1.00 93.12 89 ILE A C 1
ATOM 716 O O . ILE A 1 89 ? -13.383 -1.942 10.742 1.00 93.12 89 ILE A O 1
ATOM 720 N N . GLN A 1 90 ? -11.371 -1.318 10.012 1.00 91.75 90 GLN A N 1
ATOM 721 C CA . GLN A 1 90 ? -11.141 -2.493 9.196 1.00 91.75 90 GLN A CA 1
ATOM 722 C C . GLN A 1 90 ? -9.885 -3.199 9.677 1.00 91.75 90 GLN A C 1
ATOM 724 O O . GLN A 1 90 ? -8.805 -2.618 9.679 1.00 91.75 90 GLN A O 1
ATOM 729 N N . LEU A 1 91 ? -10.019 -4.463 10.043 1.00 91.69 91 LEU A N 1
ATOM 730 C CA . LEU A 1 91 ? -8.879 -5.331 10.265 1.00 91.69 91 LEU A CA 1
ATOM 731 C C . LEU A 1 91 ? -8.314 -5.773 8.917 1.00 91.69 91 LEU A C 1
ATOM 733 O O . LEU A 1 91 ? -9.057 -6.220 8.051 1.00 91.69 91 LEU A O 1
ATOM 737 N N . GLN A 1 92 ? -7.005 -5.640 8.736 1.00 90.75 92 GLN A N 1
ATOM 738 C CA . GLN A 1 92 ? -6.326 -5.993 7.494 1.00 90.75 92 GLN A CA 1
ATOM 739 C C . GLN A 1 92 ? -5.023 -6.723 7.801 1.00 90.75 92 GLN A C 1
ATOM 741 O O . GLN A 1 92 ? -4.269 -6.307 8.677 1.00 90.75 92 GLN A O 1
ATOM 746 N N . ASP A 1 93 ? -4.717 -7.783 7.058 1.00 92.31 93 ASP A N 1
ATOM 747 C CA . ASP A 1 93 ? -3.404 -8.418 7.159 1.00 92.31 93 ASP A CA 1
ATOM 748 C C . ASP A 1 93 ? -2.327 -7.492 6.571 1.00 92.31 93 ASP A C 1
ATOM 750 O O . ASP A 1 93 ? -2.469 -6.968 5.464 1.00 92.31 93 ASP A O 1
ATOM 754 N N . ARG A 1 94 ? -1.232 -7.292 7.310 1.00 92.88 94 ARG A N 1
ATOM 755 C CA . ARG A 1 94 ? -0.102 -6.432 6.928 1.00 92.88 94 ARG A CA 1
ATOM 756 C C . ARG A 1 94 ? 0.626 -6.924 5.683 1.00 92.88 94 ARG A C 1
ATOM 758 O O . ARG A 1 94 ? 1.127 -6.116 4.904 1.00 92.88 94 ARG A O 1
ATOM 765 N N . TYR A 1 95 ? 0.746 -8.238 5.540 1.00 94.94 95 TYR A N 1
ATOM 766 C CA . TYR A 1 95 ? 1.440 -8.867 4.427 1.00 94.94 95 TYR A CA 1
ATOM 767 C C . TYR A 1 95 ? 0.409 -9.453 3.475 1.00 94.94 95 TYR A C 1
ATOM 769 O O . TYR A 1 95 ? -0.327 -10.360 3.849 1.00 94.94 95 TYR A O 1
ATOM 777 N N . ILE A 1 96 ? 0.354 -8.923 2.257 1.00 92.75 96 ILE A N 1
ATOM 778 C CA . ILE A 1 96 ? -0.633 -9.318 1.250 1.00 92.75 96 ILE A CA 1
ATOM 779 C C . ILE A 1 96 ? 0.103 -9.857 0.034 1.00 92.75 96 ILE A C 1
ATOM 781 O O . ILE A 1 96 ? 1.091 -9.272 -0.402 1.00 92.75 96 ILE A O 1
ATOM 785 N N . ASN A 1 97 ? -0.374 -10.967 -0.522 1.00 94.56 97 ASN A N 1
ATOM 786 C CA . ASN A 1 97 ? 0.088 -11.429 -1.824 1.00 94.56 97 ASN A CA 1
ATOM 787 C C . ASN A 1 97 ? -0.553 -10.554 -2.896 1.00 94.56 97 ASN A C 1
ATOM 789 O O . ASN A 1 97 ? -1.775 -10.519 -3.024 1.00 94.56 97 ASN A O 1
ATOM 793 N N . SER A 1 98 ? 0.285 -9.823 -3.617 1.00 94.50 98 SER A N 1
ATOM 794 C CA . SER A 1 98 ? -0.132 -8.871 -4.633 1.00 94.50 98 SER A CA 1
ATOM 795 C C . SER A 1 98 ? 0.432 -9.256 -5.984 1.00 94.50 98 SER A C 1
ATOM 797 O O . SER A 1 98 ? 1.567 -9.733 -6.090 1.00 94.50 98 SER A O 1
ATOM 799 N N . LYS A 1 99 ? -0.362 -9.004 -7.017 1.00 95.88 99 LYS A N 1
ATOM 800 C CA . LYS A 1 99 ? 0.002 -9.210 -8.405 1.00 95.88 99 LYS A CA 1
ATOM 801 C C . LYS A 1 99 ? 0.546 -7.909 -9.009 1.00 95.88 99 LYS A C 1
ATOM 803 O O . LYS A 1 99 ? -0.179 -6.963 -9.309 1.00 95.88 99 LYS A O 1
ATOM 808 N N . ILE A 1 100 ? 1.866 -7.931 -9.142 1.00 94.94 100 ILE A N 1
ATOM 809 C CA . ILE A 1 100 ? 2.840 -7.092 -9.848 1.00 94.94 100 ILE A CA 1
ATOM 810 C C . ILE A 1 100 ? 2.731 -6.965 -11.368 1.00 94.94 100 ILE A C 1
ATOM 812 O O . ILE A 1 100 ? 3.523 -7.640 -12.022 1.00 94.94 100 ILE A O 1
ATOM 816 N N . VAL A 1 101 ? 1.851 -6.164 -11.976 1.00 92.44 101 VAL A N 1
ATOM 817 C CA . VAL A 1 101 ? 1.893 -6.006 -13.449 1.00 92.44 101 VAL A CA 1
ATOM 818 C C . VAL A 1 101 ? 3.031 -5.054 -13.833 1.00 92.44 101 VAL A C 1
ATOM 820 O O . VAL A 1 101 ? 2.957 -3.860 -13.559 1.00 92.44 101 VAL A O 1
ATOM 823 N N . ALA A 1 102 ? 4.087 -5.567 -14.460 1.00 86.31 102 ALA A N 1
ATOM 824 C CA . ALA A 1 102 ? 5.228 -4.800 -14.960 1.00 86.31 102 ALA A CA 1
ATOM 825 C C . ALA A 1 102 ? 5.341 -4.935 -16.496 1.00 86.31 102 ALA A C 1
ATOM 827 O O . ALA A 1 102 ? 4.765 -5.860 -17.068 1.00 86.31 102 ALA A O 1
ATOM 828 N N . PRO A 1 103 ? 6.110 -4.073 -17.196 1.00 74.56 103 PRO A N 1
ATOM 829 C CA . PRO A 1 103 ? 6.128 -4.040 -18.666 1.00 74.56 103 PRO A CA 1
ATOM 830 C C . PRO A 1 103 ? 6.453 -5.367 -19.372 1.00 74.56 103 PRO A C 1
ATOM 832 O O . PRO A 1 103 ? 6.045 -5.569 -20.510 1.00 74.56 103 PRO A O 1
ATOM 835 N N . LYS A 1 104 ? 7.206 -6.266 -18.726 1.00 72.94 104 LYS A N 1
ATOM 836 C CA . LYS A 1 104 ? 7.660 -7.537 -19.321 1.00 72.94 104 LYS A CA 1
ATOM 837 C C . LYS A 1 104 ? 7.125 -8.784 -18.618 1.00 72.94 104 LYS A C 1
ATOM 839 O O . LYS A 1 104 ? 7.369 -9.889 -19.092 1.00 72.94 104 LYS A O 1
ATOM 844 N N . ALA A 1 105 ? 6.473 -8.627 -17.470 1.00 83.06 105 ALA A N 1
ATOM 845 C CA . ALA A 1 105 ? 6.104 -9.752 -16.628 1.00 83.06 105 ALA A CA 1
ATOM 846 C C . ALA A 1 105 ? 5.009 -9.371 -15.642 1.00 83.06 105 ALA A C 1
ATOM 848 O O . ALA A 1 105 ? 4.869 -8.216 -15.244 1.00 83.06 105 ALA A O 1
ATOM 849 N N . GLU A 1 106 ? 4.295 -10.38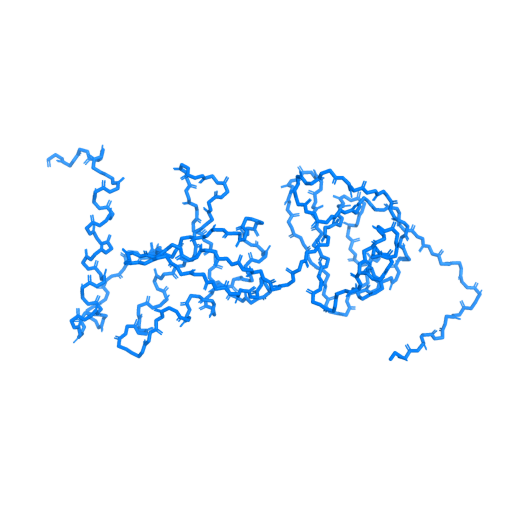7 -15.188 1.00 91.00 106 GLU A N 1
ATOM 850 C CA . GLU A 1 106 ? 3.427 -10.291 -14.033 1.00 91.00 106 GLU A CA 1
ATOM 851 C C . GLU A 1 106 ? 4.061 -11.088 -12.892 1.00 91.00 106 GLU A C 1
ATOM 853 O O . GLU A 1 106 ? 4.422 -12.251 -13.068 1.00 91.00 106 GLU A O 1
ATOM 858 N N . ILE A 1 107 ? 4.274 -10.435 -11.752 1.00 92.19 107 ILE A N 1
ATOM 859 C CA . ILE A 1 107 ? 5.050 -10.987 -10.638 1.00 92.19 107 ILE A CA 1
ATOM 860 C C . ILE A 1 107 ? 4.163 -11.046 -9.401 1.00 92.19 107 ILE A C 1
ATOM 862 O O . ILE A 1 107 ? 3.659 -10.025 -8.945 1.00 92.19 107 ILE A O 1
ATOM 866 N N . GLU A 1 108 ? 4.001 -12.224 -8.813 1.00 94.12 108 GLU A N 1
ATOM 867 C CA . GLU A 1 108 ? 3.352 -12.344 -7.509 1.00 94.12 108 GLU A CA 1
ATOM 868 C C . GLU A 1 108 ? 4.367 -12.098 -6.391 1.00 94.12 108 GLU A C 1
ATOM 870 O O . GLU A 1 108 ? 5.443 -12.696 -6.353 1.00 94.12 108 GLU A O 1
ATOM 875 N N . LEU A 1 109 ? 4.038 -11.178 -5.485 1.00 92.88 109 LEU A N 1
ATOM 876 C CA . LEU A 1 109 ? 4.919 -10.754 -4.402 1.00 92.88 109 LEU A CA 1
ATOM 877 C C . LEU A 1 109 ? 4.124 -10.541 -3.122 1.00 92.88 109 LEU A C 1
ATOM 879 O O . LEU A 1 109 ? 3.117 -9.835 -3.106 1.00 92.88 109 LEU A O 1
ATOM 883 N N . THR A 1 110 ? 4.633 -11.073 -2.013 1.00 95.19 110 THR A N 1
ATOM 884 C CA . THR A 1 110 ? 4.152 -10.690 -0.688 1.00 95.19 110 THR A CA 1
ATOM 885 C C . THR A 1 110 ? 4.660 -9.286 -0.354 1.00 95.19 110 THR A C 1
ATOM 887 O O . THR A 1 110 ? 5.867 -9.044 -0.199 1.00 95.19 110 THR A O 1
ATOM 890 N N . ILE A 1 111 ? 3.734 -8.338 -0.257 1.00 94.81 111 ILE A N 1
ATOM 891 C CA . ILE A 1 111 ? 4.001 -6.933 0.039 1.00 94.81 111 ILE A CA 1
ATOM 892 C C . ILE A 1 111 ? 3.597 -6.599 1.472 1.00 94.81 111 ILE A C 1
ATOM 894 O O . ILE A 1 111 ? 2.532 -6.977 1.943 1.00 94.81 111 ILE A O 1
ATOM 898 N N . ASP A 1 112 ? 4.463 -5.867 2.167 1.00 95.25 112 ASP A N 1
ATOM 899 C CA . ASP A 1 112 ? 4.130 -5.236 3.440 1.00 95.25 112 ASP A CA 1
ATOM 900 C C . ASP A 1 112 ? 3.405 -3.921 3.144 1.00 95.25 112 ASP A C 1
ATOM 902 O O . ASP A 1 112 ? 4.047 -2.954 2.723 1.00 95.25 112 ASP A O 1
ATOM 906 N N . ILE A 1 113 ? 2.091 -3.861 3.367 1.00 93.31 113 ILE A N 1
ATOM 907 C CA . ILE A 1 113 ? 1.291 -2.667 3.050 1.00 93.31 113 ILE A CA 1
ATOM 908 C C . ILE A 1 113 ? 1.677 -1.449 3.904 1.00 93.31 113 ILE A C 1
ATOM 910 O O . ILE A 1 113 ? 1.341 -0.317 3.555 1.00 93.31 113 ILE A O 1
ATOM 914 N N . THR A 1 114 ? 2.429 -1.662 4.993 1.00 92.56 114 THR A N 1
ATOM 915 C CA . THR A 1 114 ? 2.973 -0.599 5.855 1.00 92.56 11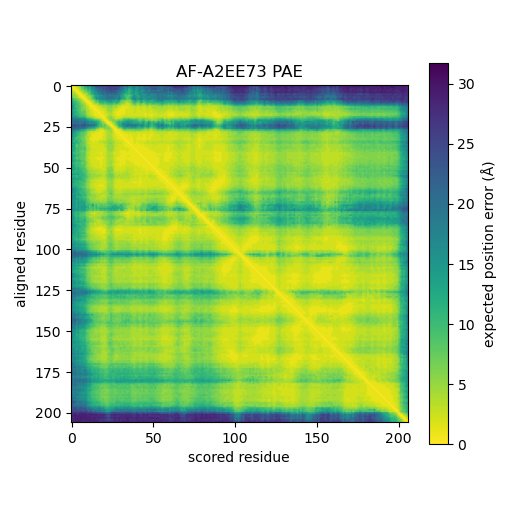4 THR A CA 1
ATOM 916 C C . THR A 1 114 ? 4.298 -0.029 5.364 1.00 92.56 114 THR A C 1
ATOM 918 O O . THR A 1 114 ? 4.744 1.025 5.828 1.00 92.56 114 THR A O 1
ATOM 921 N N . SER A 1 115 ? 4.932 -0.687 4.394 1.00 94.62 115 SER A N 1
ATOM 922 C CA . SER A 1 115 ? 6.150 -0.186 3.771 1.00 94.62 115 SER A CA 1
ATOM 923 C C . SER A 1 115 ? 5.846 0.943 2.786 1.00 94.62 115 SER A C 1
ATOM 925 O O . SER A 1 115 ? 4.823 0.946 2.102 1.00 94.62 115 SER A O 1
ATOM 927 N N . LYS A 1 116 ? 6.777 1.903 2.685 1.00 95.94 116 LYS A N 1
ATOM 928 C CA . LYS A 1 116 ? 6.739 2.948 1.652 1.00 95.94 116 LYS A CA 1
ATOM 929 C C . LYS A 1 116 ? 6.702 2.323 0.262 1.00 95.94 116 LYS A C 1
ATOM 931 O O . LYS A 1 116 ? 7.452 1.381 -0.002 1.00 95.94 116 LYS A O 1
ATOM 936 N N . ILE A 1 117 ? 5.912 2.905 -0.633 1.00 97.12 117 ILE A N 1
ATOM 937 C CA . ILE A 1 117 ? 5.797 2.443 -2.020 1.00 97.12 117 ILE A CA 1
ATOM 938 C C . ILE A 1 117 ? 7.162 2.438 -2.720 1.00 97.12 117 ILE A C 1
ATOM 940 O O . ILE A 1 117 ? 7.502 1.441 -3.346 1.00 97.12 117 ILE A O 1
ATOM 944 N N . SER A 1 118 ? 8.012 3.452 -2.518 1.00 96.50 118 SER A N 1
ATOM 945 C CA . SER A 1 118 ? 9.374 3.474 -3.084 1.00 96.50 118 SER A CA 1
ATOM 946 C C . SER A 1 118 ? 10.238 2.276 -2.671 1.00 96.50 118 SER A C 1
ATOM 948 O O . SER A 1 118 ? 11.046 1.788 -3.458 1.00 96.50 118 SER A O 1
ATOM 950 N N . LYS A 1 119 ? 10.047 1.751 -1.453 1.00 95.88 119 LYS A N 1
ATOM 951 C CA . LYS A 1 119 ? 10.745 0.547 -0.978 1.00 95.88 119 LYS A CA 1
ATOM 952 C C . LYS A 1 119 ? 10.235 -0.712 -1.682 1.00 95.88 119 LYS A C 1
ATOM 954 O O . LYS A 1 119 ? 11.019 -1.623 -1.926 1.00 95.88 119 LYS A O 1
ATOM 959 N N . ILE A 1 120 ? 8.938 -0.773 -1.983 1.00 95.19 120 ILE A N 1
ATOM 960 C CA . ILE A 1 120 ? 8.334 -1.879 -2.737 1.00 95.19 120 ILE A CA 1
ATOM 961 C C . ILE A 1 120 ? 8.825 -1.832 -4.188 1.00 95.19 120 ILE A C 1
ATOM 963 O O . ILE A 1 120 ? 9.337 -2.831 -4.682 1.00 95.19 120 ILE A O 1
ATOM 967 N N . VAL A 1 121 ? 8.757 -0.658 -4.822 1.00 95.19 121 VAL A N 1
ATOM 968 C CA . VAL A 1 121 ? 9.244 -0.396 -6.187 1.00 95.19 121 VAL A CA 1
ATOM 969 C C . VAL A 1 121 ? 10.721 -0.756 -6.329 1.00 95.19 121 VAL A C 1
ATOM 971 O O . VAL A 1 121 ? 11.099 -1.426 -7.281 1.00 95.19 121 VAL A O 1
ATOM 974 N N . GLY A 1 122 ? 11.554 -0.402 -5.347 1.00 93.75 122 GLY A N 1
ATOM 975 C CA . GLY A 1 122 ? 12.985 -0.712 -5.369 1.00 93.75 122 GLY A CA 1
ATOM 976 C C . GLY A 1 122 ? 13.325 -2.205 -5.474 1.00 93.75 122 GLY A C 1
ATOM 977 O O . GLY A 1 122 ? 14.449 -2.524 -5.836 1.00 93.75 122 GLY A O 1
ATOM 978 N N . LYS A 1 123 ? 12.383 -3.123 -5.205 1.00 91.50 123 LYS A N 1
ATOM 979 C CA . LYS A 1 123 ? 12.588 -4.570 -5.399 1.00 91.50 123 LYS A CA 1
ATOM 980 C C . LYS A 1 123 ? 12.626 -4.990 -6.874 1.00 91.50 123 LYS A C 1
ATOM 982 O O . LYS A 1 123 ? 13.098 -6.082 -7.162 1.00 91.50 123 LYS A O 1
ATOM 987 N N . PHE A 1 124 ? 12.115 -4.153 -7.778 1.00 89.81 124 PHE A N 1
ATOM 988 C CA . PHE A 1 124 ? 12.031 -4.436 -9.215 1.00 89.81 124 PHE A CA 1
ATOM 989 C C . PHE A 1 124 ? 13.214 -3.882 -10.015 1.00 89.81 124 PHE A C 1
ATOM 991 O O . PHE A 1 124 ? 13.321 -4.162 -11.204 1.00 89.81 124 PHE A O 1
ATOM 998 N N . PHE A 1 125 ? 14.089 -3.099 -9.380 1.00 90.25 125 PHE A N 1
ATOM 999 C CA . PHE A 1 125 ? 15.242 -2.487 -10.030 1.00 90.25 125 PHE A CA 1
ATOM 1000 C C . PHE A 1 125 ? 16.519 -3.069 -9.430 1.00 90.25 125 PHE A C 1
ATOM 1002 O O . PHE A 1 125 ? 16.814 -2.863 -8.251 1.00 90.25 125 PHE A O 1
ATOM 1009 N N . ASP A 1 126 ? 17.261 -3.814 -10.243 1.00 86.94 126 ASP A N 1
ATOM 1010 C CA . ASP A 1 126 ? 18.590 -4.309 -9.892 1.00 86.94 126 ASP A CA 1
ATOM 1011 C C . ASP A 1 126 ? 19.661 -3.221 -10.085 1.00 86.94 126 ASP A C 1
ATOM 1013 O O . ASP A 1 126 ? 19.346 -2.053 -10.304 1.00 86.94 126 ASP A O 1
ATOM 1017 N N . LYS A 1 127 ? 20.944 -3.584 -9.969 1.00 83.75 127 LYS A N 1
ATOM 1018 C CA . LYS A 1 127 ? 22.056 -2.626 -10.063 1.00 83.75 127 LYS A CA 1
ATOM 1019 C C . LYS A 1 127 ? 22.129 -1.908 -11.413 1.00 83.75 127 LYS A C 1
ATOM 1021 O O . LYS A 1 127 ? 22.479 -0.731 -11.414 1.00 83.75 127 LYS A O 1
ATOM 1026 N N . GLU A 1 128 ? 21.805 -2.582 -12.514 1.00 80.88 128 GLU A N 1
ATOM 1027 C CA . GLU A 1 128 ? 21.969 -2.030 -13.864 1.00 80.88 128 GLU A CA 1
ATOM 1028 C C . GLU A 1 128 ? 20.923 -0.952 -14.155 1.00 80.88 128 GLU A C 1
ATOM 1030 O O . GLU A 1 128 ? 21.209 0.039 -14.825 1.00 80.88 128 GLU A O 1
ATOM 1035 N N . VAL A 1 129 ? 19.725 -1.089 -13.581 1.00 85.50 129 VAL A N 1
ATOM 1036 C CA . VAL A 1 129 ? 18.608 -0.148 -13.785 1.00 85.50 129 VAL A CA 1
ATOM 1037 C C . VAL A 1 129 ? 18.220 0.618 -12.513 1.00 85.50 129 VAL A C 1
ATOM 1039 O O . VAL A 1 129 ? 17.208 1.317 -12.484 1.00 85.50 129 VAL A O 1
ATOM 1042 N N . ALA A 1 130 ? 19.027 0.540 -11.447 1.00 87.56 130 ALA A N 1
ATOM 1043 C CA . ALA A 1 130 ? 18.739 1.133 -10.133 1.00 87.56 130 ALA A CA 1
ATOM 1044 C C . ALA A 1 130 ? 18.454 2.640 -10.183 1.00 87.56 130 ALA A C 1
ATOM 1046 O O . ALA A 1 130 ? 17.701 3.154 -9.353 1.00 87.56 130 ALA A O 1
ATOM 1047 N N . SER A 1 131 ? 19.063 3.351 -11.133 1.00 88.00 131 SER A N 1
ATOM 1048 C CA . SER A 1 131 ? 18.891 4.793 -11.332 1.00 88.00 131 SE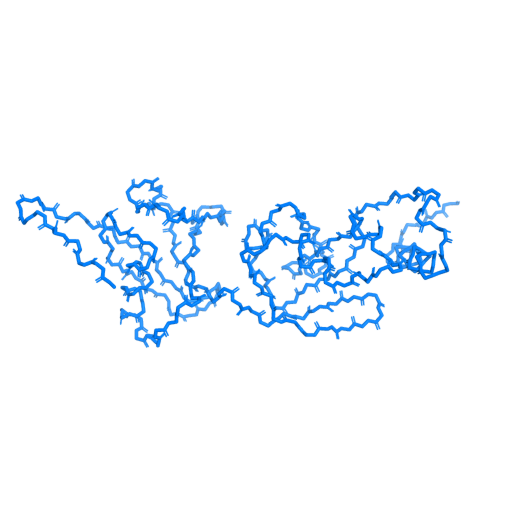R A CA 1
ATOM 1049 C C . SER A 1 131 ? 17.488 5.165 -11.825 1.00 88.00 131 SER A C 1
ATOM 1051 O O . SER A 1 131 ? 17.039 6.288 -11.604 1.00 88.00 131 SER A O 1
ATOM 1053 N N . LEU A 1 132 ? 16.767 4.224 -12.445 1.00 90.38 132 LEU A N 1
ATOM 1054 C CA . LEU A 1 132 ? 15.420 4.448 -12.964 1.00 90.38 132 LEU A CA 1
ATOM 1055 C C . LEU A 1 132 ? 14.341 4.371 -11.884 1.00 90.38 132 LEU A C 1
ATOM 1057 O O . LEU A 1 132 ? 13.266 4.927 -12.081 1.00 90.38 132 LEU A O 1
ATOM 1061 N N . LYS A 1 133 ? 14.607 3.721 -10.743 1.00 92.19 133 LYS A N 1
ATOM 1062 C CA . LYS A 1 133 ? 13.589 3.414 -9.721 1.00 92.19 133 LYS A CA 1
ATOM 1063 C C . LYS A 1 133 ? 12.769 4.633 -9.275 1.00 92.19 133 LYS A C 1
ATOM 1065 O O . LYS A 1 133 ? 11.580 4.501 -9.012 1.00 92.19 133 LYS A O 1
ATOM 1070 N N . ASP A 1 134 ? 13.392 5.813 -9.212 1.00 92.81 134 ASP A N 1
ATOM 1071 C CA . ASP A 1 134 ? 12.771 7.043 -8.705 1.00 92.81 134 ASP A CA 1
ATOM 1072 C C . ASP A 1 134 ? 11.788 7.667 -9.716 1.00 92.81 134 ASP A C 1
ATOM 1074 O O . ASP A 1 134 ? 11.027 8.568 -9.371 1.00 92.81 134 ASP A O 1
ATOM 1078 N N . TYR A 1 135 ? 11.763 7.160 -10.953 1.00 94.50 135 TYR A N 1
ATOM 1079 C CA . TYR A 1 135 ? 10.848 7.574 -12.020 1.00 94.50 135 TYR A CA 1
ATOM 1080 C C . TYR A 1 135 ? 9.637 6.644 -12.153 1.00 94.50 135 TYR A C 1
ATOM 1082 O O . TYR A 1 135 ? 8.729 6.924 -12.941 1.00 94.50 135 TYR A O 1
ATOM 1090 N N . TYR A 1 136 ? 9.606 5.557 -11.378 1.00 95.44 136 TYR A N 1
ATOM 1091 C CA . TYR A 1 136 ? 8.528 4.577 -11.356 1.00 95.44 136 TYR A CA 1
ATOM 1092 C C . TYR A 1 136 ? 7.758 4.631 -10.043 1.00 95.44 136 TYR A C 1
ATOM 1094 O O . TYR A 1 136 ? 8.281 4.965 -8.980 1.00 95.44 136 TYR A O 1
ATOM 1102 N N . THR A 1 137 ? 6.484 4.271 -10.124 1.00 97.19 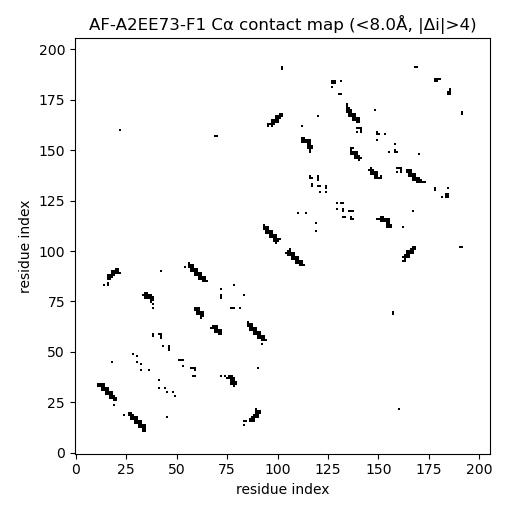137 THR A N 1
ATOM 1103 C CA . THR A 1 137 ? 5.646 4.039 -8.953 1.00 97.19 137 THR A CA 1
ATOM 1104 C C . THR A 1 137 ? 4.652 2.920 -9.240 1.00 97.19 137 THR A C 1
ATOM 1106 O O . THR A 1 137 ? 4.562 2.408 -10.359 1.00 97.19 137 THR A O 1
ATOM 1109 N N . LEU A 1 138 ? 3.920 2.523 -8.208 1.00 97.19 138 LEU A N 1
ATOM 1110 C CA . LEU A 1 138 ? 2.779 1.634 -8.351 1.00 97.19 138 LEU A CA 1
ATOM 1111 C C . LEU A 1 138 ? 1.540 2.457 -8.694 1.00 97.19 138 LEU A C 1
ATOM 1113 O O . LEU A 1 138 ? 1.352 3.547 -8.160 1.00 97.19 138 LEU A O 1
ATOM 1117 N N . PHE A 1 139 ? 0.695 1.923 -9.559 1.00 96.38 139 PHE A N 1
ATOM 1118 C CA . PHE A 1 139 ? -0.600 2.473 -9.917 1.00 96.38 139 PHE A CA 1
ATOM 1119 C C . PHE A 1 139 ? -1.689 1.603 -9.293 1.00 96.38 139 PHE A C 1
ATOM 1121 O O . PHE A 1 139 ? -1.584 0.373 -9.302 1.00 96.38 139 PHE A O 1
ATOM 1128 N N . SER A 1 140 ? -2.711 2.251 -8.733 1.00 94.88 140 SER A N 1
ATOM 1129 C CA . SER A 1 140 ? -3.915 1.568 -8.250 1.00 94.88 140 SER A CA 1
ATOM 1130 C C . SER A 1 140 ? -4.845 1.266 -9.419 1.00 94.88 140 SER A C 1
ATOM 1132 O O . SER A 1 140 ? -5.015 2.112 -10.295 1.00 94.88 140 SER A O 1
ATOM 1134 N N . LEU A 1 141 ? -5.454 0.081 -9.386 1.00 91.81 141 LEU A N 1
ATOM 1135 C CA . LEU A 1 141 ? -6.497 -0.369 -10.311 1.00 91.81 141 LEU A CA 1
ATOM 1136 C C . LEU A 1 141 ? -7.889 -0.368 -9.658 1.00 91.81 141 LEU A C 1
ATOM 1138 O O . LEU A 1 141 ? -8.761 -1.127 -10.067 1.00 91.81 141 LEU A O 1
ATOM 1142 N N . GLU A 1 142 ? -8.101 0.456 -8.625 1.00 88.44 142 GLU A N 1
ATOM 1143 C CA . GLU A 1 142 ? -9.443 0.688 -8.056 1.00 88.44 142 GLU A CA 1
ATOM 1144 C C . GLU A 1 142 ? -10.438 1.152 -9.131 1.00 88.44 142 GLU A C 1
ATOM 1146 O O . GLU A 1 142 ? -11.598 0.751 -9.102 1.00 88.44 142 GLU A O 1
ATOM 1151 N N . ASP A 1 143 ? -9.957 1.952 -10.084 1.00 87.81 143 ASP A N 1
ATOM 1152 C CA . ASP A 1 143 ? -10.618 2.249 -11.351 1.00 87.81 143 ASP A CA 1
ATOM 1153 C C . ASP A 1 143 ? -9.727 1.710 -12.489 1.00 87.81 143 ASP A C 1
ATOM 1155 O O . ASP A 1 143 ? -8.682 2.305 -12.775 1.00 87.81 143 ASP A O 1
ATOM 1159 N N . PRO A 1 144 ? -10.063 0.552 -13.092 1.00 86.25 144 PRO A N 1
ATOM 1160 C CA . PRO A 1 144 ? -9.256 -0.056 -14.149 1.00 86.25 144 PRO A CA 1
ATOM 1161 C C . PRO A 1 144 ? -9.125 0.805 -15.408 1.00 86.25 144 PRO A C 1
ATOM 1163 O O . PRO A 1 144 ? -8.100 0.716 -16.081 1.00 86.25 144 PRO A O 1
ATOM 1166 N N . GLU A 1 145 ? -10.134 1.629 -15.706 1.00 87.06 145 GLU A N 1
ATOM 1167 C CA . GLU A 1 145 ? -10.150 2.514 -16.878 1.00 87.06 145 GLU A CA 1
ATOM 1168 C C . GLU A 1 145 ? -9.320 3.779 -16.636 1.00 87.06 145 GLU A C 1
ATOM 1170 O O . GLU A 1 145 ? -8.802 4.382 -17.573 1.00 87.06 145 GLU A O 1
ATOM 1175 N N . ASN A 1 146 ? -9.138 4.163 -15.369 1.00 87.00 146 ASN A N 1
ATOM 1176 C CA . ASN A 1 146 ? -8.317 5.305 -14.985 1.00 87.00 146 ASN A CA 1
ATOM 1177 C C . ASN A 1 146 ? -7.325 4.965 -13.855 1.00 87.00 146 ASN A C 1
ATOM 1179 O O . ASN A 1 146 ? -7.469 5.443 -12.719 1.00 87.00 146 ASN A O 1
ATOM 1183 N N . PRO A 1 147 ? -6.282 4.158 -14.138 1.00 91.12 147 PRO A N 1
ATOM 1184 C CA . PRO A 1 147 ? -5.271 3.826 -13.146 1.00 91.12 147 PRO A CA 1
ATOM 1185 C C . PRO A 1 147 ? -4.541 5.079 -12.663 1.00 91.12 147 PRO A C 1
ATOM 1187 O O . PRO A 1 147 ? -3.917 5.797 -13.445 1.00 91.12 147 PRO A O 1
ATOM 1190 N N . ARG A 1 148 ? -4.535 5.320 -11.348 1.00 93.56 148 ARG A N 1
ATOM 1191 C CA . ARG A 1 148 ? -3.847 6.487 -10.769 1.00 93.56 148 ARG A CA 1
ATOM 1192 C C . ARG A 1 148 ? -2.488 6.123 -10.173 1.00 93.56 148 ARG A C 1
ATOM 1194 O O . ARG A 1 148 ? -2.386 5.100 -9.484 1.00 93.56 148 ARG A O 1
ATOM 1201 N N . PRO A 1 149 ? -1.464 6.979 -10.323 1.00 96.31 149 PRO A N 1
ATOM 1202 C CA . PRO A 1 149 ? -0.184 6.777 -9.662 1.00 96.31 149 PRO A CA 1
ATOM 1203 C C . PRO A 1 149 ? -0.326 6.924 -8.142 1.00 96.31 149 PRO A C 1
ATOM 1205 O O . PRO A 1 149 ? -1.048 7.788 -7.636 1.00 96.31 149 PRO A O 1
ATOM 1208 N N . LEU A 1 150 ? 0.400 6.095 -7.398 1.00 96.50 150 LEU A N 1
ATOM 1209 C CA . LEU A 1 150 ? 0.483 6.171 -5.942 1.00 96.50 150 LEU A CA 1
ATOM 1210 C C . LEU A 1 150 ? 1.712 6.981 -5.516 1.00 96.50 150 LEU A C 1
ATOM 1212 O O . LEU A 1 150 ? 2.757 6.928 -6.163 1.00 96.50 150 LEU A O 1
ATOM 1216 N N . ASP A 1 151 ? 1.597 7.741 -4.422 1.00 95.69 151 ASP A N 1
ATOM 1217 C CA . ASP A 1 151 ? 2.691 8.590 -3.929 1.00 95.69 151 ASP A CA 1
ATOM 1218 C C . ASP A 1 151 ? 3.830 7.717 -3.366 1.00 95.69 151 ASP A C 1
ATOM 1220 O O . ASP A 1 151 ? 3.656 7.103 -2.307 1.00 95.69 151 ASP A O 1
ATOM 1224 N N . PRO A 1 152 ? 5.022 7.691 -3.997 1.00 96.12 152 PRO A N 1
ATOM 1225 C CA . PRO A 1 152 ? 6.104 6.784 -3.617 1.00 96.12 152 PRO A CA 1
ATOM 1226 C C . PRO A 1 152 ? 6.634 7.021 -2.193 1.00 96.12 152 PRO A C 1
ATOM 1228 O O . PRO A 1 152 ? 7.279 6.147 -1.607 1.00 96.12 152 PRO A O 1
ATOM 1231 N N . ARG A 1 153 ? 6.373 8.198 -1.608 1.00 95.44 153 ARG A N 1
ATOM 1232 C CA . ARG A 1 153 ? 6.866 8.592 -0.278 1.00 95.44 153 ARG A CA 1
ATOM 1233 C C . ARG A 1 153 ? 6.016 8.032 0.858 1.00 95.44 153 ARG A C 1
ATOM 1235 O O . ARG A 1 153 ? 6.488 7.988 2.000 1.00 95.44 153 ARG A O 1
ATOM 1242 N N . LYS A 1 154 ? 4.775 7.640 0.565 1.00 93.94 154 LYS A N 1
ATOM 1243 C CA . LYS A 1 154 ? 3.799 7.172 1.551 1.00 93.94 154 LYS A CA 1
ATOM 1244 C C . LYS A 1 154 ? 3.805 5.637 1.647 1.00 93.94 154 LYS A C 1
ATOM 1246 O O . LYS A 1 154 ? 4.191 4.960 0.691 1.00 93.94 154 LYS A O 1
ATOM 1251 N N . PRO A 1 155 ? 3.417 5.071 2.804 1.00 93.38 155 PRO A N 1
ATOM 1252 C CA . PRO A 1 155 ? 3.050 3.660 2.911 1.00 93.38 155 PRO A CA 1
ATOM 1253 C C . PRO A 1 155 ? 1.962 3.280 1.906 1.00 93.38 155 PRO A C 1
ATOM 1255 O O . PRO A 1 155 ? 1.091 4.104 1.624 1.00 93.38 155 PRO A O 1
ATOM 1258 N N . LEU A 1 156 ? 1.974 2.045 1.403 1.00 93.88 156 LEU A N 1
ATOM 1259 C CA . LEU A 1 156 ? 0.991 1.602 0.407 1.00 93.88 156 LEU A CA 1
ATOM 1260 C C . LEU A 1 156 ? -0.452 1.727 0.913 1.00 93.88 156 LEU A C 1
ATOM 1262 O O . LEU A 1 156 ? -1.309 2.237 0.191 1.00 93.88 156 LEU A O 1
ATOM 1266 N N . PHE A 1 157 ? -0.694 1.353 2.171 1.00 89.19 157 PHE A N 1
ATOM 1267 C CA . PHE A 1 157 ? -2.015 1.439 2.799 1.00 89.19 157 PHE A CA 1
ATOM 1268 C C . PHE A 1 157 ? -2.608 2.858 2.821 1.00 89.19 157 PHE A C 1
ATOM 1270 O O . PHE A 1 157 ? -3.812 3.020 2.976 1.00 89.19 157 PHE A O 1
ATOM 1277 N N . ASN A 1 158 ? -1.771 3.900 2.712 1.00 88.50 158 ASN A N 1
ATOM 1278 C CA . ASN A 1 158 ? -2.213 5.300 2.740 1.00 88.50 158 ASN A CA 1
ATOM 1279 C C . ASN A 1 158 ? -2.650 5.785 1.359 1.00 88.50 158 ASN A C 1
ATOM 1281 O O . ASN A 1 158 ? -3.139 6.906 1.224 1.00 88.50 158 ASN A O 1
ATOM 1285 N N . CYS A 1 159 ? -2.385 4.990 0.325 1.00 90.31 159 CYS A N 1
ATOM 1286 C CA . CYS A 1 159 ? -2.572 5.389 -1.054 1.00 90.31 159 CYS A CA 1
ATOM 1287 C C . CYS A 1 159 ? -3.662 4.596 -1.757 1.00 90.31 159 CYS A C 1
ATOM 1289 O O . CYS A 1 159 ? -4.199 5.134 -2.712 1.00 90.31 159 CYS A O 1
ATOM 1291 N N . THR A 1 160 ? -3.977 3.371 -1.347 1.00 89.69 160 THR A N 1
ATOM 1292 C CA . THR A 1 160 ? -4.989 2.509 -1.979 1.00 89.69 160 THR A CA 1
ATOM 1293 C C . THR A 1 160 ? -5.471 1.469 -0.975 1.00 89.69 160 THR A C 1
ATOM 1295 O O . THR A 1 160 ? -4.758 1.179 -0.011 1.00 89.69 160 THR A O 1
ATOM 1298 N N . LEU A 1 161 ? -6.656 0.909 -1.206 1.00 87.06 161 LEU A N 1
ATOM 1299 C CA . LEU A 1 161 ? -7.143 -0.279 -0.504 1.00 87.06 161 LEU A CA 1
ATOM 1300 C C . LEU A 1 161 ? -7.228 -1.514 -1.416 1.00 87.06 161 LEU A C 1
ATOM 1302 O O . LEU A 1 161 ? -7.399 -2.629 -0.920 1.00 87.06 161 LEU A O 1
ATOM 1306 N N . ALA A 1 162 ? -7.069 -1.333 -2.730 1.00 89.50 162 ALA A N 1
ATOM 1307 C CA . ALA A 1 162 ? -6.887 -2.425 -3.683 1.00 89.50 162 ALA A CA 1
ATOM 1308 C C . ALA A 1 162 ? -5.414 -2.857 -3.690 1.00 89.50 162 ALA A C 1
ATOM 1310 O O . ALA A 1 162 ? -4.567 -2.251 -4.349 1.00 89.50 162 ALA A O 1
ATOM 1311 N N . PHE A 1 163 ? -5.097 -3.868 -2.880 1.00 90.88 163 PHE A N 1
ATOM 1312 C CA . PHE A 1 163 ? -3.738 -4.402 -2.729 1.00 90.88 163 PHE A CA 1
ATOM 1313 C C . PHE A 1 163 ? -3.477 -5.654 -3.566 1.00 90.88 163 PHE A C 1
ATOM 1315 O O . PHE A 1 163 ? -2.330 -6.068 -3.701 1.00 90.88 163 PHE A O 1
ATOM 1322 N N . ASP A 1 164 ? -4.523 -6.286 -4.082 1.00 90.75 164 ASP A N 1
ATOM 1323 C CA . ASP A 1 164 ? -4.486 -7.556 -4.805 1.00 90.75 164 ASP A CA 1
ATOM 1324 C C . ASP A 1 164 ? -3.781 -7.442 -6.157 1.00 90.75 164 ASP A C 1
ATOM 1326 O O . ASP A 1 164 ? -3.050 -8.352 -6.547 1.00 90.75 164 ASP A O 1
ATOM 1330 N N . ARG A 1 165 ? -3.947 -6.311 -6.849 1.00 93.94 165 ARG A N 1
ATOM 1331 C CA . ARG A 1 165 ? -3.336 -6.074 -8.156 1.00 93.94 165 ARG A CA 1
ATOM 1332 C C . ARG A 1 165 ? -2.931 -4.617 -8.325 1.00 93.94 165 ARG A C 1
ATOM 1334 O O . ARG A 1 165 ? -3.739 -3.709 -8.160 1.00 93.94 165 ARG A O 1
ATOM 1341 N N . LEU A 1 166 ? -1.671 -4.401 -8.685 1.00 95.88 166 LEU A N 1
ATOM 1342 C CA . LEU A 1 166 ? -1.099 -3.076 -8.918 1.00 95.88 166 LEU A CA 1
ATOM 1343 C C . LEU A 1 166 ? -0.268 -3.105 -10.197 1.00 95.88 166 LEU A C 1
ATOM 1345 O O . LEU A 1 166 ? 0.206 -4.161 -10.621 1.00 95.88 166 LEU A O 1
ATOM 1349 N N . VAL A 1 167 ? -0.048 -1.935 -10.789 1.00 95.31 167 VAL A N 1
ATOM 1350 C CA . VAL A 1 167 ? 0.785 -1.816 -11.991 1.00 95.31 167 VAL A CA 1
ATOM 1351 C C . VAL A 1 167 ? 2.037 -1.013 -11.681 1.00 95.31 167 VAL A C 1
ATOM 1353 O O . VAL A 1 167 ? 1.953 0.096 -11.167 1.00 95.31 167 VAL A O 1
ATOM 1356 N N . LEU A 1 168 ? 3.206 -1.551 -12.001 1.00 95.12 168 LEU A N 1
ATOM 1357 C CA . LEU A 1 168 ? 4.463 -0.819 -11.972 1.00 95.12 168 LEU A CA 1
ATOM 1358 C C . LEU A 1 168 ? 4.641 -0.085 -13.306 1.00 95.12 168 LEU A C 1
ATOM 1360 O O . LEU A 1 168 ? 4.866 -0.717 -14.337 1.00 95.12 168 LEU A O 1
ATOM 1364 N N . LYS A 1 169 ? 4.571 1.248 -13.281 1.00 93.06 169 LYS A N 1
ATOM 1365 C CA . LYS A 1 169 ? 4.757 2.098 -14.468 1.00 93.06 169 LYS A CA 1
ATOM 1366 C C . LYS A 1 169 ? 5.602 3.326 -14.143 1.00 93.06 169 LYS A C 1
ATOM 1368 O O . LYS A 1 169 ? 5.695 3.758 -12.989 1.00 93.06 169 LYS A O 1
ATOM 1373 N N . ARG A 1 170 ? 6.212 3.899 -15.182 1.00 93.00 170 ARG A N 1
ATOM 1374 C CA . ARG A 1 170 ? 6.832 5.222 -15.113 1.00 93.00 170 ARG A CA 1
ATOM 1375 C C . ARG A 1 170 ? 5.747 6.263 -14.838 1.00 93.00 170 ARG A C 1
ATOM 1377 O O . ARG A 1 170 ? 4.719 6.271 -15.505 1.00 93.00 170 ARG A O 1
ATOM 1384 N N . TYR A 1 171 ? 5.986 7.142 -13.870 1.00 92.75 171 TYR A N 1
ATOM 1385 C CA . TYR A 1 171 ? 5.096 8.273 -13.570 1.00 92.75 171 TYR A CA 1
ATOM 1386 C C . TYR A 1 171 ? 5.766 9.633 -13.791 1.00 92.75 171 TYR A C 1
ATOM 1388 O O . TYR A 1 171 ? 5.078 10.643 -13.911 1.00 92.75 171 TYR A O 1
ATOM 1396 N N . LEU A 1 172 ? 7.102 9.665 -13.878 1.00 92.50 172 LEU A N 1
ATOM 1397 C CA . LEU A 1 172 ? 7.870 10.860 -14.222 1.00 92.50 172 LEU A CA 1
ATOM 1398 C C . LEU A 1 172 ? 8.520 10.701 -15.599 1.00 92.50 172 LEU A C 1
ATOM 1400 O O . LEU A 1 172 ? 9.470 9.934 -15.785 1.00 92.50 172 LEU A O 1
ATOM 1404 N N . TRP A 1 173 ? 8.036 11.490 -16.554 1.00 90.06 173 TRP A N 1
ATOM 1405 C CA . TRP A 1 173 ? 8.519 11.552 -17.936 1.00 90.06 173 TRP A CA 1
ATOM 1406 C C . TRP A 1 173 ? 9.710 12.505 -18.078 1.00 90.06 173 TRP A C 1
ATOM 1408 O O . TRP A 1 173 ? 9.703 13.446 -18.866 1.00 90.06 173 TRP A O 1
ATOM 1418 N N . ILE A 1 174 ? 10.738 12.271 -17.264 1.00 89.00 174 ILE A N 1
ATOM 1419 C CA . ILE A 1 174 ? 12.002 13.008 -17.297 1.00 89.00 174 ILE A CA 1
ATOM 1420 C C . ILE A 1 174 ? 13.086 12.028 -17.751 1.00 89.00 174 ILE A C 1
ATOM 1422 O O . ILE A 1 174 ? 13.201 10.926 -17.208 1.00 89.00 174 ILE A O 1
ATOM 1426 N N . PHE A 1 175 ? 13.886 12.440 -18.738 1.00 88.62 175 PHE A N 1
ATOM 1427 C CA . PHE A 1 175 ? 14.888 11.602 -19.410 1.00 88.62 175 PHE A CA 1
ATOM 1428 C C . PHE A 1 175 ? 16.295 12.214 -19.305 1.00 88.62 175 PHE A C 1
ATOM 1430 O O . PHE A 1 175 ? 16.858 12.656 -20.308 1.00 88.62 175 PHE A O 1
ATOM 1437 N N . PRO A 1 176 ? 16.896 12.297 -18.104 1.00 87.69 176 PRO A N 1
ATOM 1438 C CA . PRO A 1 176 ? 18.256 12.790 -17.966 1.00 87.69 176 PRO A CA 1
ATOM 1439 C C . PRO A 1 176 ? 19.250 11.890 -18.721 1.00 87.69 176 PRO A C 1
ATOM 1441 O O . PRO A 1 176 ? 19.148 10.665 -18.619 1.00 87.69 176 PRO A O 1
ATOM 1444 N N . PRO A 1 177 ? 20.272 12.454 -19.392 1.00 87.00 177 PRO A N 1
ATOM 1445 C CA . PRO A 1 177 ? 21.243 11.670 -20.162 1.00 87.00 177 PRO A CA 1
ATOM 1446 C C . PRO A 1 177 ? 21.949 10.574 -19.354 1.00 87.00 177 PRO A C 1
ATOM 1448 O O . PRO A 1 177 ? 22.233 9.501 -19.875 1.00 87.00 177 PRO A O 1
ATOM 1451 N N . HIS A 1 178 ? 22.188 10.811 -18.060 1.00 86.81 178 HIS A N 1
ATOM 1452 C CA . HIS A 1 178 ? 22.863 9.847 -17.190 1.00 86.81 178 HIS A CA 1
ATOM 1453 C C . HIS A 1 178 ? 22.059 8.551 -16.963 1.00 86.81 178 HIS A C 1
ATOM 1455 O O . HIS A 1 178 ? 22.651 7.533 -16.606 1.00 86.81 178 HIS A O 1
ATOM 1461 N N . LEU A 1 179 ? 20.740 8.561 -17.199 1.00 86.50 179 LEU A N 1
ATOM 1462 C CA . LEU A 1 179 ? 19.895 7.363 -17.122 1.00 86.50 179 LEU A CA 1
ATOM 1463 C C . LEU A 1 179 ? 20.005 6.466 -18.361 1.00 86.50 179 LEU A C 1
ATOM 1465 O O . LEU A 1 179 ? 19.604 5.313 -18.306 1.00 86.50 179 LEU A O 1
ATOM 1469 N N . MET A 1 180 ? 20.562 6.967 -19.466 1.00 85.12 180 MET A N 1
ATOM 1470 C CA . MET A 1 180 ? 20.705 6.229 -20.731 1.00 85.12 180 MET A CA 1
ATOM 1471 C C . MET A 1 180 ? 22.147 5.761 -20.961 1.00 85.12 180 MET A C 1
ATOM 1473 O O . MET A 1 180 ? 22.585 5.583 -22.093 1.00 85.12 180 MET A O 1
ATOM 1477 N N . THR A 1 181 ? 22.914 5.601 -19.882 1.00 86.62 181 THR A N 1
ATOM 1478 C CA . THR A 1 181 ? 24.338 5.238 -19.944 1.00 86.62 181 THR A CA 1
ATOM 1479 C C . THR A 1 181 ? 24.573 3.744 -20.164 1.00 86.62 181 THR A C 1
ATOM 1481 O O . THR A 1 181 ? 25.671 3.364 -20.563 1.00 86.62 181 THR A O 1
ATOM 1484 N N . ASN A 1 182 ? 23.553 2.904 -19.960 1.00 89.44 182 ASN A N 1
ATOM 1485 C CA . ASN A 1 182 ? 23.578 1.480 -20.284 1.00 89.44 182 ASN A CA 1
ATOM 1486 C C . ASN A 1 182 ? 22.370 1.067 -21.139 1.00 89.44 182 ASN A C 1
ATOM 1488 O O . ASN A 1 182 ? 21.337 1.743 -21.174 1.00 89.44 182 ASN A O 1
ATOM 1492 N N . VAL A 1 183 ? 22.534 -0.055 -21.844 1.00 90.44 183 VAL A N 1
ATOM 1493 C CA . VAL A 1 183 ? 21.558 -0.568 -22.816 1.00 90.44 183 VAL A CA 1
ATOM 1494 C C . VAL A 1 183 ? 20.244 -0.962 -22.146 1.00 90.44 183 VAL A C 1
ATOM 1496 O O . VAL A 1 183 ? 19.186 -0.662 -22.694 1.00 90.44 183 VAL A O 1
ATOM 1499 N N . ASP A 1 184 ? 20.283 -1.576 -20.963 1.00 89.75 184 ASP A N 1
ATOM 1500 C CA . ASP A 1 184 ? 19.075 -2.042 -20.272 1.00 89.75 184 ASP A CA 1
ATOM 1501 C C . ASP A 1 184 ? 18.170 -0.881 -19.851 1.00 89.75 184 ASP A C 1
ATOM 1503 O O . ASP A 1 184 ? 16.955 -0.914 -20.065 1.00 89.75 184 ASP A O 1
ATOM 1507 N N . SER A 1 185 ? 18.763 0.192 -19.327 1.00 88.31 185 SER A N 1
ATOM 1508 C CA . SER A 1 185 ? 18.032 1.397 -18.939 1.00 88.31 185 SER A CA 1
ATOM 1509 C C . SER A 1 185 ? 17.484 2.142 -20.151 1.00 88.31 185 SER A C 1
ATOM 1511 O O . SER A 1 185 ? 16.321 2.547 -20.148 1.00 88.31 185 SER A O 1
ATOM 1513 N N . ALA A 1 186 ? 18.283 2.261 -21.218 1.00 89.75 186 ALA A N 1
ATOM 1514 C CA . ALA A 1 186 ? 17.832 2.843 -22.479 1.00 89.75 186 ALA A CA 1
ATOM 1515 C C . ALA A 1 186 ? 16.670 2.040 -23.088 1.00 89.75 186 ALA A C 1
ATOM 1517 O O . ALA A 1 186 ? 15.693 2.622 -23.560 1.00 89.75 186 ALA A O 1
ATOM 1518 N N . TRP A 1 187 ? 16.734 0.707 -23.023 1.00 89.38 187 TRP A N 1
ATOM 1519 C CA . TRP A 1 187 ? 15.669 -0.170 -23.499 1.00 89.38 187 TRP A CA 1
ATOM 1520 C C . TRP A 1 187 ? 14.382 -0.019 -22.684 1.00 89.38 187 TRP A C 1
ATOM 1522 O O . TRP A 1 187 ? 13.299 0.055 -23.264 1.00 89.38 187 TRP A O 1
ATOM 1532 N N . LEU A 1 188 ? 14.473 0.038 -21.351 1.00 88.75 188 LEU A N 1
ATOM 1533 C CA . LEU A 1 188 ? 13.307 0.288 -20.498 1.00 88.75 188 LEU A CA 1
ATOM 1534 C C . LEU A 1 188 ? 12.670 1.645 -20.808 1.00 88.75 188 LEU A C 1
ATOM 1536 O O . LEU A 1 188 ? 11.464 1.704 -21.020 1.00 88.75 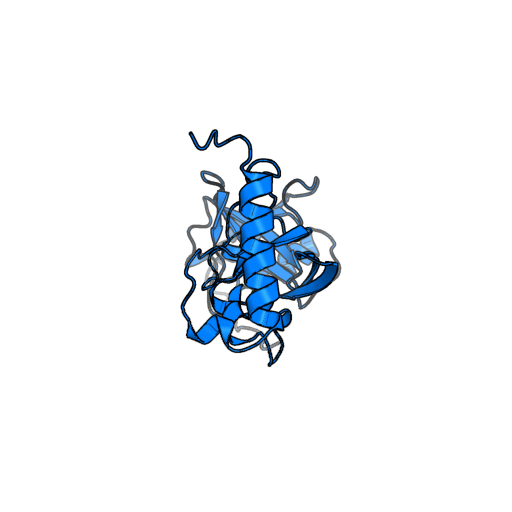188 LEU A O 1
ATOM 1540 N N . MET A 1 189 ? 13.475 2.704 -20.932 1.00 89.56 189 MET A N 1
ATOM 1541 C CA . MET A 1 189 ? 12.995 4.044 -21.294 1.00 89.56 189 MET A CA 1
ATOM 1542 C C . MET A 1 189 ? 12.325 4.064 -22.672 1.00 89.56 189 MET A C 1
ATOM 1544 O O . MET A 1 189 ? 11.249 4.639 -22.821 1.00 89.56 189 MET A O 1
ATOM 1548 N N . TYR A 1 190 ? 12.914 3.395 -23.666 1.00 89.50 190 TYR A N 1
ATOM 1549 C CA . TYR A 1 190 ? 12.290 3.213 -24.977 1.00 89.50 190 TYR A CA 1
ATOM 1550 C C . TYR A 1 190 ? 10.953 2.469 -24.870 1.00 89.50 190 TYR A C 1
ATOM 1552 O O . TYR A 1 190 ? 9.965 2.895 -25.465 1.00 89.50 190 TYR A O 1
ATOM 1560 N N . SER A 1 191 ? 10.904 1.384 -24.092 1.00 87.75 191 SER A N 1
ATOM 1561 C CA . SER A 1 191 ? 9.683 0.607 -23.873 1.00 87.75 191 SER A CA 1
ATOM 1562 C C . SER A 1 191 ? 8.593 1.436 -23.198 1.00 87.75 191 SER A C 1
ATOM 1564 O O . SER A 1 191 ? 7.440 1.323 -23.601 1.00 87.75 191 SER A O 1
ATOM 1566 N N . ASP A 1 192 ? 8.942 2.270 -22.213 1.00 89.69 192 ASP A N 1
ATOM 1567 C CA . ASP A 1 192 ? 7.992 3.174 -21.563 1.00 89.69 192 ASP A CA 1
ATOM 1568 C C . ASP A 1 192 ? 7.396 4.142 -22.591 1.00 89.69 192 ASP A C 1
ATOM 1570 O O . ASP A 1 192 ? 6.176 4.238 -22.706 1.00 89.69 192 ASP A O 1
ATOM 1574 N N . CYS A 1 193 ? 8.243 4.823 -23.375 1.00 89.00 193 CYS A N 1
ATOM 1575 C CA . CYS A 1 193 ? 7.801 5.766 -24.406 1.00 89.00 193 CYS A CA 1
ATOM 1576 C C . CYS A 1 193 ? 6.920 5.090 -25.454 1.00 89.00 193 CYS A C 1
ATOM 1578 O O . CYS A 1 193 ? 5.880 5.623 -25.830 1.00 89.00 193 CYS A O 1
ATOM 1580 N N . ARG A 1 194 ? 7.329 3.903 -25.911 1.00 86.75 194 ARG A N 1
ATOM 1581 C CA . ARG A 1 194 ? 6.572 3.112 -26.876 1.00 86.75 194 ARG A CA 1
ATOM 1582 C C . ARG A 1 194 ? 5.184 2.790 -26.326 1.00 86.75 194 ARG A C 1
ATOM 1584 O O . ARG A 1 194 ? 4.201 3.061 -27.003 1.00 86.75 194 ARG A O 1
ATOM 1591 N N . SER A 1 195 ? 5.103 2.244 -25.112 1.00 83.50 195 SER A N 1
ATOM 1592 C CA . SER A 1 195 ? 3.819 1.934 -24.476 1.00 83.50 195 SER A CA 1
ATOM 1593 C C . SER A 1 195 ? 2.963 3.181 -24.290 1.00 83.50 195 SER A C 1
ATOM 1595 O O . SER A 1 195 ? 1.779 3.125 -24.576 1.00 83.50 195 SER A O 1
ATOM 1597 N N . TYR A 1 196 ? 3.548 4.310 -23.883 1.00 83.38 196 TYR A N 1
ATOM 1598 C CA . TYR A 1 196 ? 2.808 5.560 -23.719 1.00 83.38 196 TYR A CA 1
ATOM 1599 C C . TYR A 1 196 ? 2.176 6.039 -25.027 1.00 83.38 196 TYR A C 1
ATOM 1601 O O . TYR A 1 196 ? 1.004 6.391 -25.025 1.00 83.38 196 TYR A O 1
ATOM 1609 N N . ILE A 1 197 ? 2.918 6.003 -26.140 1.00 82.81 197 ILE A N 1
ATOM 1610 C CA . ILE A 1 197 ? 2.395 6.383 -27.459 1.00 82.81 197 ILE A CA 1
ATOM 1611 C C . ILE A 1 197 ? 1.223 5.477 -27.852 1.00 82.81 197 ILE A C 1
ATOM 1613 O O . ILE A 1 197 ? 0.160 5.992 -28.166 1.00 82.81 197 ILE A O 1
ATOM 1617 N N . PHE A 1 198 ? 1.379 4.151 -27.764 1.00 78.25 198 PHE A N 1
ATOM 1618 C CA . PHE A 1 198 ? 0.309 3.208 -28.126 1.00 78.25 198 PHE A CA 1
ATOM 1619 C C . PHE A 1 198 ? -0.905 3.273 -27.188 1.00 78.25 198 PHE A C 1
ATOM 1621 O O . PHE A 1 198 ? -2.034 3.134 -27.640 1.00 78.25 198 PHE A O 1
ATOM 1628 N N . GLU A 1 199 ? -0.697 3.498 -25.887 1.00 71.75 199 GLU A N 1
ATOM 1629 C CA . GLU A 1 199 ? -1.784 3.693 -24.913 1.00 71.75 199 GLU A CA 1
ATOM 1630 C C . GLU A 1 199 ? -2.560 5.001 -25.164 1.00 71.75 199 GLU A C 1
ATOM 1632 O O . GLU A 1 199 ? -3.676 5.140 -24.676 1.00 71.75 199 GLU A O 1
ATOM 1637 N N . HIS A 1 200 ? -1.988 5.945 -25.922 1.00 69.94 200 HIS A N 1
ATOM 1638 C CA . HIS A 1 200 ? -2.572 7.256 -26.208 1.00 69.94 200 HIS A CA 1
ATOM 1639 C C . HIS A 1 200 ? -2.680 7.531 -27.717 1.00 69.94 200 HIS A C 1
ATOM 1641 O O . HIS A 1 200 ? -2.697 8.691 -28.113 1.00 69.94 200 HIS A O 1
ATOM 1647 N N . GLU A 1 201 ? -2.771 6.504 -28.571 1.00 54.25 201 GLU A N 1
ATOM 1648 C CA . GLU A 1 201 ? -2.926 6.658 -30.033 1.00 54.25 201 GLU A CA 1
ATOM 1649 C C . GLU A 1 201 ? -4.257 7.331 -30.450 1.00 54.25 201 GLU A C 1
ATOM 1651 O O . GLU A 1 201 ? -4.446 7.631 -31.623 1.00 54.25 201 GLU A O 1
ATOM 1656 N N . GLU A 1 202 ? -5.151 7.652 -29.505 1.00 47.81 202 GLU A N 1
ATOM 1657 C CA . GLU A 1 202 ? -6.262 8.602 -29.713 1.00 47.81 202 GLU A CA 1
ATOM 1658 C C . GLU A 1 202 ? -5.824 10.081 -29.692 1.00 47.81 202 GLU A C 1
ATOM 1660 O O . GLU A 1 202 ? -6.615 10.980 -29.984 1.00 47.81 202 GLU A O 1
ATOM 1665 N N . LEU A 1 203 ? -4.566 10.370 -29.356 1.00 47.22 203 LEU A N 1
ATOM 1666 C CA . LEU A 1 203 ? -3.966 11.677 -29.579 1.00 47.22 203 LEU A CA 1
ATOM 1667 C C . LEU A 1 203 ? -3.593 11.755 -31.060 1.00 47.22 203 LEU A C 1
ATOM 1669 O O . LEU A 1 203 ? -2.477 11.405 -31.435 1.00 47.22 203 LEU A O 1
ATOM 1673 N N . ASP A 1 204 ? -4.533 12.207 -31.894 1.00 39.59 204 ASP A N 1
ATOM 1674 C CA . ASP A 1 204 ? -4.250 12.713 -33.241 1.00 39.59 204 ASP A CA 1
ATOM 1675 C C . ASP A 1 204 ? -3.117 13.749 -33.128 1.00 39.59 204 ASP A C 1
ATOM 1677 O O . ASP A 1 204 ? -3.333 14.908 -32.758 1.00 39.59 204 ASP A O 1
ATOM 1681 N N . ILE A 1 205 ? -1.881 13.318 -33.380 1.00 48.09 205 ILE A N 1
ATOM 1682 C CA . ILE A 1 205 ? -0.745 14.218 -33.545 1.00 48.09 205 ILE A CA 1
ATOM 1683 C C . ILE A 1 205 ? -0.811 14.686 -35.008 1.00 48.09 205 ILE A C 1
ATOM 1685 O O . ILE A 1 205 ? -0.640 13.845 -35.894 1.00 48.09 205 ILE A O 1
ATOM 1689 N N . PRO A 1 206 ? -1.105 15.974 -35.271 1.00 40.50 206 PRO A N 1
ATOM 1690 C CA . PRO A 1 206 ? -1.216 16.516 -36.625 1.00 40.50 206 PRO A CA 1
ATOM 1691 C C . PRO A 1 206 ? 0.106 16.494 -37.401 1.00 40.50 206 PRO A C 1
ATOM 1693 O O . PRO A 1 206 ? 1.186 16.573 -36.766 1.00 40.50 206 PRO A O 1
#

Solvent-accessible surface area (backbone atoms only — not comparable to full-atom values): 12202 Å² total; per-residue (Å²): 136,84,81,78,87,73,67,87,87,59,87,83,53,68,42,80,34,46,34,29,66,50,91,91,53,89,77,56,48,79,44,80,39,53,36,74,35,33,70,67,53,50,50,52,54,50,26,62,78,66,73,46,82,89,55,97,55,53,42,68,40,34,32,29,73,87,77,64,49,74,47,68,75,55,93,89,38,38,47,69,83,44,86,51,91,54,31,30,41,31,43,38,69,35,67,39,71,18,38,38,40,40,97,88,48,75,42,82,43,79,39,55,37,77,41,34,34,48,65,60,51,46,74,78,35,54,86,87,39,44,83,52,43,87,32,43,31,48,22,38,50,84,43,75,93,62,61,42,80,39,63,40,86,39,32,40,60,82,64,46,86,58,63,57,44,37,34,53,43,76,76,52,98,72,84,60,72,81,58,53,75,46,69,70,31,38,48,50,53,49,48,51,53,51,51,51,49,67,76,42,64,83,60,82,76,131

Mean predicted aligned error: 7.41 Å

pLDDT: mean 86.3, std 12.54, range [37.81, 97.19]

Foldseek 3Di:
DPDDPDPPPDDFDWDFAWEEAAVPDPQIDTFIDTQFDAFVSVQVRNCVVSVHDDDPQKGKWKAFQPPRQIDGADNNGGNNVDPRVRTHIYIYGQWDFAWEAELPDIDTDTDRQQDQQLVVLCVVADPLQNVCSVQKGKWDVPPVVDTHGFDRGGRNSNGDRPRHYIYIAGPDPDDDVVQCPDDVSVVVNVSNVVCVCVVVVVPPPD